Protein 3V2X (pdb70)

Foldseek 3Di:
DLVVDDLLVCLLVLVQVSNVVVCVVDPQLAPADPQGDGSLLSNLLNLNLVSNVVSVVVDHDQAGATPQRDGSLLSNLLVLSLSSNVVSVVVVHDQARQGNQQDTSLQSNLLNLNQSSNLVSLVSPHDQCRAGPVRAGSLNSNVVVVSVSNNVSVVVSVVVVVVVVD/DPDDDDDDDDD

GO terms:
  GO:0043254 regulation of protein-containing complex assembly (P, IDA)
  GO:0031625 ubiquitin protein ligase binding (F, IDA)
  GO:0042826 histone deacetylase binding (F, IDA)
  GO:1990393 3M complex (C, IDA)
  GO:0050750 low-density lipoprotein particle receptor binding (F, IPI)
  GO:0005515 protein binding (F, IPI)
  GO:0042826 histone deacetylase binding (F, IPI)
  GO:0005886 plasma membrane (C, IDA)
  GO:0005829 cytosol (C, IDA)
  GO:0016020 membrane (C, IDA)
  GO:0032991 protein-containing complex (C, IDA)
  GO:0019901 protein kinase binding (F, IPI)

B-factor: mean 30.74, std 8.42, range [15.8, 59.74]

Sequence (177 aa):
GANSLSVHQLAAQGEMLYLATRIEQENVINHTDEEGFTPLMWAAAHGQIAVVEFLLQNGADPQLLGKGRRESALSLACSKGYTDIVKMLLDCGVDVNEYDWNGGTPLLYAVHGNHVKCVKMLLESGADPTIETDSGYNSMDLAVALGYRSVQQVIESHLLKLLQNIKLLPTLPKLPSL

CATH classification: 1.25.40.20

Radius of gyration: 16.8 Å; Cα contacts (8 Å, |Δi|>4): 306; chains: 2; bounding box: 28×44×58 Å

Solvent-accessible surface area: 9100 Å² total; per-residue (Å²): 92,29,148,96,33,48,8,6,47,0,0,4,60,28,68,74,137,109,0,26,69,44,27,147,126,84,106,24,26,61,99,54,28,150,67,4,6,2,0,2,2,20,0,0,6,52,22,51,78,57,2,0,90,46,0,32,144,80,50,5,54,27,92,57,49,6,145,21,74,28,12,1,2,4,2,0,0,14,109,19,73,42,85,0,0,108,36,0,27,100,59,61,15,70,8,52,50,88,6,195,53,2,0,2,3,1,1,1,0,0,52,26,67,47,39,138,0,0,110,40,0,8,165,60,47,2,51,5,81,43,86,9,128,82,33,90,29,0,37,58,8,0,65,70,73,40,62,138,68,0,41,127,29,0,74,52,36,49,109,140,78,89,73,132,145,192,237,109,28,101,86,5,170,16,52,89,50

Organism: Homo sapiens (NCBI:txid9606)

Nearest PDB structures (foldseek):
  4lg6-assembly1_A  TM=9.842E-01  e=2.208E-23  Homo sapiens
  3uxg-assembly1_A  TM=9.749E-01  e=1.351E-18  Homo sapiens
  3v30-assembly1_A  TM=9.721E-01  e=9.755E-18  Homo sapiens
  6fp9-assembly1_B  TM=9.490E-01  e=1.898E-11  synthetic construct
  7v0s-assembly1_J  TM=9.268E-01  e=1.371E-10  Homo sapiens

Secondary structure (DSSP, 8-state):
-GGGS-HHHHHHHT-HHHHHHHTTSSS-TT---TT---HHHHHHHTT-HHHHHHHHHTT--SS---TT---HHHHHHHHT-HHHHHHHHTTT--S----TTS--HHHHHHHTT-HHHHHHHHHTT--TT---TTS--HHHHHHHHT-HHHHHHHHHHHHHHHHHH-/-PPPPP-PPP-

InterPro domains:
  IPR002110 Ankyrin repeat [PF00023] (182-210)
  IPR002110 Ankyrin repeat [PF12796] (215-276)
  IPR002110 Ankyrin repeat [PR01415] (182-197)
  IPR002110 Ankyrin repeat [PR01415] (263-277)
  IPR002110 Ankyrin repeat [PS50088] (181-213)
  IPR002110 Ankyrin repeat [PS50088] (214-246)
  IPR002110 Ankyrin repeat [PS50088] (247-279)
  IPR002110 Ankyrin repeat [SM00248] (181-210)
  IPR002110 Ankyrin repeat [SM00248] (214-243)
  IPR002110 Ankyrin repeat [SM00248] (247-276)
  IPR036770 Ankyrin repeat-containing domain superfamily [G3DSA:1.25.40.20] (148-313)
  IPR036770 Ankyrin repeat-containing domain superfamily [SSF48403] (154-299)

Structure (mmCIF, N/CA/C/O backbone):
data_3V2X
#
_entry.id   3V2X
#
_cell.length_a   29.962
_cell.length_b   32.750
_cell.length_c   45.314
_cell.angle_alpha   78.510
_cell.angle_beta   75.170
_cell.angle_gamma   65.950
#
_symmetry.space_group_name_H-M   'P 1'
#
loop_
_entity.id
_entity.type
_entity.pdbx_description
1 polymer 'Ankyrin repeat family A protein 2'
2 polymer 'Low-density lipoprotein receptor-related protein 2'
3 water water
#
loop_
_atom_site.group_PDB
_atom_site.id
_atom_site.type_symbol
_atom_site.label_atom_id
_atom_site.label_alt_id
_atom_site.label_comp_id
_atom_site.label_asym_id
_atom_site.label_entity_id
_atom_site.label_seq_id
_atom_site.pdbx_PDB_ins_code
_atom_site.Cartn_x
_atom_site.Cartn_y
_atom_site.Cartn_z
_atom_site.occupancy
_atom_site.B_iso_or_equiv
_atom_site.auth_seq_id
_atom_site.auth_comp_id
_atom_site.auth_asym_id
_atom_site.auth_atom_id
_atom_site.pdbx_PDB_model_num
ATOM 1 N N . GLY A 1 1 ? -7.416 7.568 -27.220 1.00 42.24 147 GLY A N 1
ATOM 2 C CA . GLY A 1 1 ? -6.099 8.084 -26.754 1.00 41.49 147 GLY A CA 1
ATOM 3 C C . GLY A 1 1 ? -6.128 8.490 -25.293 1.00 40.96 147 GLY A C 1
ATOM 4 O O . GLY A 1 1 ? -7.076 8.155 -24.570 1.00 40.53 147 GLY A O 1
ATOM 5 N N . ALA A 1 2 ? -5.099 9.226 -24.868 1.00 40.63 148 ALA A N 1
ATOM 6 C CA . ALA A 1 2 ? -4.954 9.659 -23.473 1.00 40.38 148 ALA A CA 1
ATOM 7 C C . ALA A 1 2 ? -6.108 10.552 -22.984 1.00 40.59 148 ALA A C 1
ATOM 8 O O . ALA A 1 2 ? -6.498 10.480 -21.814 1.00 40.49 148 ALA A O 1
ATOM 10 N N . ASN A 1 3 ? -6.659 11.380 -23.875 1.00 40.85 149 ASN A N 1
ATOM 11 C CA . ASN A 1 3 ? -7.806 12.235 -23.523 1.00 41.44 149 ASN A CA 1
ATOM 12 C C . ASN A 1 3 ? -9.078 11.485 -23.134 1.00 41.43 149 ASN A C 1
ATOM 13 O O . ASN A 1 3 ? -9.913 12.020 -22.404 1.00 41.84 149 ASN A O 1
ATOM 18 N N . SER A 1 4 ? -9.229 10.264 -23.634 1.00 41.29 150 SER A N 1
ATOM 19 C CA . SER A 1 4 ? -10.379 9.439 -23.281 1.00 41.59 150 SER A CA 1
ATOM 20 C C . SER A 1 4 ? -10.135 8.621 -22.004 1.00 40.67 150 SER A C 1
ATOM 21 O O . SER A 1 4 ? -11.038 7.913 -21.542 1.00 41.51 150 SER A O 1
ATOM 24 N N . LEU A 1 5 ? -8.933 8.733 -21.428 1.00 39.15 151 LEU A N 1
ATOM 25 C CA . LEU A 1 5 ? -8.580 8.006 -20.189 1.00 37.66 151 LEU A CA 1
ATOM 26 C C . LEU A 1 5 ? -8.824 8.840 -18.931 1.00 36.70 151 LEU A C 1
ATOM 27 O O . LEU A 1 5 ? -8.662 10.071 -18.942 1.00 36.52 151 LEU A O 1
ATOM 32 N N . SER A 1 6 ? -9.236 8.173 -17.850 1.00 35.45 152 SER A N 1
ATOM 33 C CA . SER A 1 6 ? -9.377 8.836 -16.561 1.00 34.58 152 SER A CA 1
ATOM 34 C C . SER A 1 6 ? -7.984 9.208 -16.059 1.00 33.94 152 SER A C 1
ATOM 35 O O . SER A 1 6 ? -6.986 8.591 -16.456 1.00 33.79 152 SER A O 1
ATOM 38 N N . VAL A 1 7 ? -7.914 10.219 -15.197 1.00 33.52 153 VAL A N 1
ATOM 39 C CA . VAL A 1 7 ? -6.675 10.551 -14.502 1.00 33.11 153 VAL A CA 1
ATOM 40 C C . VAL A 1 7 ? -6.118 9.288 -13.792 1.00 32.37 153 VAL A C 1
ATOM 41 O O . VAL A 1 7 ? -4.893 9.095 -13.699 1.00 31.29 153 VAL A O 1
ATOM 45 N N . HIS A 1 8 ? -7.034 8.416 -13.349 1.00 31.62 154 HIS A N 1
ATOM 46 C CA . HIS A 1 8 ? -6.682 7.173 -12.635 1.00 30.91 154 HIS A CA 1
ATOM 47 C C . HIS A 1 8 ? -5.968 6.178 -13.549 1.00 30.44 154 HIS A C 1
ATOM 48 O O . HIS A 1 8 ? -4.972 5.575 -13.156 1.00 29.19 154 HIS A O 1
ATOM 55 N N . GLN A 1 9 ? -6.484 6.012 -14.767 1.00 30.76 155 GLN A N 1
ATOM 56 C CA . GLN A 1 9 ? -5.860 5.131 -15.759 1.00 31.23 155 GLN A CA 1
ATOM 57 C C . GLN A 1 9 ? -4.469 5.643 -16.144 1.00 30.54 155 GLN A C 1
ATOM 58 O O . GLN A 1 9 ? -3.533 4.854 -16.289 1.00 31.12 155 GLN A O 1
ATOM 64 N N . LEU A 1 10 ? -4.338 6.963 -16.305 1.00 30.02 156 LEU A N 1
ATOM 65 C CA . LEU A 1 10 ? -3.046 7.592 -16.625 1.00 28.93 156 LEU A CA 1
ATOM 66 C C . LEU A 1 10 ? -1.993 7.324 -15.548 1.00 27.90 156 LEU A C 1
ATOM 67 O O . LEU A 1 10 ? -0.849 6.991 -15.859 1.00 27.90 156 LEU A O 1
ATOM 72 N N . ALA A 1 11 ? -2.395 7.461 -14.285 1.00 26.95 157 ALA A N 1
ATOM 73 C CA . ALA A 1 11 ? -1.535 7.136 -13.138 1.00 26.26 157 ALA A CA 1
ATOM 74 C C . ALA A 1 11 ? -1.087 5.681 -13.166 1.00 26.24 157 ALA A C 1
ATOM 75 O O . ALA A 1 11 ? 0.093 5.386 -12.970 1.00 25.86 157 ALA A O 1
ATOM 77 N N . ALA A 1 12 ? -2.044 4.779 -13.395 1.00 26.60 158 ALA A N 1
ATOM 78 C CA . ALA A 1 12 ? -1.788 3.318 -13.410 1.00 27.63 158 ALA A CA 1
ATOM 79 C C . ALA A 1 12 ? -0.906 2.838 -14.571 1.00 28.21 158 ALA A C 1
ATOM 80 O O . ALA A 1 12 ? -0.185 1.831 -14.451 1.00 28.58 158 ALA A O 1
ATOM 82 N N . GLN A 1 13 ? -0.960 3.558 -15.685 1.00 29.00 159 GLN A N 1
ATOM 83 C CA . GLN A 1 13 ? -0.155 3.243 -16.864 1.00 30.04 159 GLN A CA 1
ATOM 84 C C . GLN A 1 13 ? 1.237 3.879 -16.776 1.00 29.96 159 GLN A C 1
ATOM 85 O O . GLN A 1 13 ? 2.106 3.591 -17.598 1.00 29.77 159 GLN A O 1
ATOM 91 N N . GLY A 1 14 ? 1.446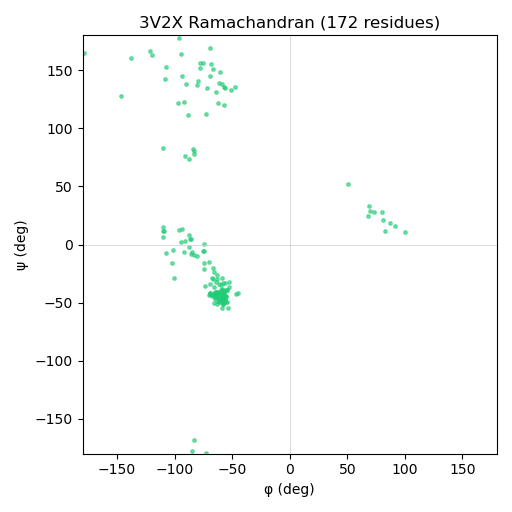 4.737 -15.778 1.00 29.00 160 GLY A N 1
ATOM 92 C CA . GLY A 1 14 ? 2.721 5.415 -15.613 1.00 28.87 160 GLY A CA 1
ATOM 93 C C . GLY A 1 14 ? 2.965 6.516 -16.639 1.00 29.47 160 GLY A C 1
ATOM 94 O O . GLY A 1 14 ? 4.108 6.831 -16.960 1.00 29.42 160 GLY A O 1
ATOM 95 N N . GLU A 1 15 ? 1.894 7.120 -17.134 1.00 29.47 161 GLU A N 1
ATOM 96 C CA . GLU A 1 15 ? 2.014 8.222 -18.085 1.00 30.42 161 GLU A CA 1
ATOM 97 C C . GLU A 1 15 ? 2.246 9.558 -17.374 1.00 30.41 161 GLU A C 1
ATOM 98 O O . GLU A 1 15 ? 1.328 10.374 -17.249 1.00 29.64 161 GLU A O 1
ATOM 104 N N . MET A 1 16 ? 3.489 9.771 -16.944 1.00 30.66 162 MET A N 1
ATOM 105 C CA . MET A 1 16 ? 3.854 10.913 -16.112 1.00 31.81 162 MET A CA 1
ATOM 106 C C . MET A 1 16 ? 3.427 12.249 -16.739 1.00 31.65 162 MET A C 1
ATOM 107 O O . MET A 1 16 ? 2.718 13.029 -16.106 1.00 31.47 162 MET A O 1
ATOM 112 N N . LEU A 1 17 ? 3.846 12.504 -17.979 1.00 31.79 163 LEU A N 1
ATOM 113 C CA . LEU A 1 17 ? 3.559 13.797 -18.625 1.00 32.26 163 LEU A CA 1
ATOM 114 C C . LEU A 1 17 ? 2.054 14.095 -18.748 1.00 32.21 163 LEU A C 1
ATOM 115 O O . LEU A 1 17 ? 1.595 15.179 -18.363 1.00 31.67 163 LEU A O 1
ATOM 120 N N . TYR A 1 18 ? 1.298 13.117 -19.256 1.00 32.46 164 TYR A N 1
ATOM 121 C CA . TYR A 1 18 ? -0.144 13.247 -19.447 1.00 33.26 164 TYR A CA 1
ATOM 122 C C . TYR A 1 18 ? -0.868 13.501 -18.133 1.00 33.25 164 TYR A C 1
ATOM 123 O O . TYR A 1 18 ? -1.774 14.334 -18.074 1.00 33.05 164 TYR A O 1
ATOM 132 N N . LEU A 1 19 ? -0.465 12.769 -17.088 1.00 33.21 165 LEU A N 1
ATOM 133 C CA . LEU A 1 19 ? -1.003 12.948 -15.739 1.00 33.54 165 LEU A CA 1
ATOM 134 C C . LEU A 1 19 ? -0.700 14.361 -15.227 1.00 34.03 165 LEU A C 1
ATOM 135 O O . LEU A 1 19 ? -1.592 15.058 -14.725 1.00 33.85 165 LEU A O 1
ATOM 140 N N . ALA A 1 20 ? 0.565 14.759 -15.355 1.00 35.03 166 ALA A N 1
ATOM 141 C CA . ALA A 1 20 ? 1.033 16.074 -14.916 1.00 36.42 166 ALA A CA 1
ATOM 142 C C . ALA A 1 20 ? 0.205 17.222 -15.536 1.00 37.71 166 ALA A C 1
ATOM 143 O O . ALA A 1 20 ? -0.112 18.194 -14.854 1.00 37.73 166 ALA A O 1
ATOM 145 N N . THR A 1 21 ? -0.172 17.078 -16.810 1.00 39.47 167 THR A N 1
ATOM 146 C CA . THR A 1 21 ? -1.021 18.060 -17.502 1.00 41.55 167 THR A CA 1
ATOM 147 C C . THR A 1 21 ? -2.461 18.069 -16.957 1.00 42.49 167 THR A C 1
ATOM 148 O O . THR A 1 21 ? -3.030 19.138 -16.721 1.00 42.48 167 THR A O 1
ATOM 152 N N . ARG A 1 22 ? -3.021 16.882 -16.720 1.00 43.70 168 ARG A N 1
ATOM 153 C CA . ARG A 1 22 ? -4.423 16.746 -16.280 1.00 45.25 168 ARG A CA 1
ATOM 154 C C . ARG A 1 22 ? -4.696 17.339 -14.882 1.00 46.13 168 ARG A C 1
ATOM 155 O O . ARG A 1 22 ? -5.768 17.910 -14.636 1.00 46.67 168 ARG A O 1
ATOM 163 N N . ILE A 1 23 ? -3.720 17.201 -13.982 1.00 47.19 169 ILE A N 1
ATOM 164 C CA . ILE A 1 23 ? -3.833 17.693 -12.599 1.00 48.25 169 ILE A CA 1
ATOM 165 C C . ILE A 1 23 ? -3.458 19.175 -12.472 1.00 49.57 169 ILE A C 1
ATOM 166 O O . ILE A 1 23 ? -3.593 19.771 -11.394 1.00 49.70 169 ILE A O 1
ATOM 171 N N . GLU A 1 24 ? -2.969 19.756 -13.566 1.00 50.97 170 GLU A N 1
ATOM 172 C CA . GLU A 1 24 ? -2.664 21.188 -13.614 1.00 52.77 170 GLU A CA 1
ATOM 173 C C . GLU A 1 24 ? -3.798 21.933 -14.322 1.00 53.66 170 GLU A C 1
ATOM 174 O O . GLU A 1 24 ? -4.062 23.106 -14.023 1.00 54.28 170 GLU A O 1
ATOM 180 N N . GLN A 1 25 ? -4.481 21.234 -15.231 1.00 54.23 171 GLN A N 1
ATOM 181 C CA . GLN A 1 25 ? -5.669 21.766 -15.914 1.00 55.06 171 GLN A CA 1
ATOM 182 C C . GLN A 1 25 ? -6.914 21.807 -15.023 1.00 54.90 171 GLN A C 1
ATOM 183 O O . GLN A 1 25 ? -7.967 22.311 -15.444 1.00 55.63 171 GLN A O 1
ATOM 189 N N . GLU A 1 26 ? -6.798 21.255 -13.811 1.00 54.11 172 GLU A N 1
ATOM 190 C CA . GLU A 1 26 ? -7.906 21.171 -12.849 1.00 53.43 172 GLU A CA 1
ATOM 191 C C . GLU A 1 26 ? -7.462 20.516 -11.551 1.00 51.88 172 GLU A C 1
ATOM 192 O O . GLU A 1 26 ? -6.407 19.883 -11.491 1.00 51.33 172 GLU A O 1
ATOM 198 N N . ASN A 1 27 ? -8.280 20.669 -10.513 1.00 50.58 173 ASN A N 1
ATOM 199 C CA . ASN A 1 27 ? -8.013 20.017 -9.237 1.00 48.34 173 ASN A CA 1
ATOM 200 C C . ASN A 1 27 ? -8.610 18.597 -9.217 1.00 46.42 173 ASN A C 1
ATOM 201 O O . ASN A 1 27 ? -9.633 18.355 -8.572 1.00 46.65 173 ASN A O 1
ATOM 203 N N . VAL A 1 28 ? -7.980 17.674 -9.950 1.00 43.69 174 VAL A N 1
ATOM 204 C CA . VAL A 1 28 ? -8.378 16.254 -9.915 1.00 41.11 174 VAL A CA 1
ATOM 205 C C . VAL A 1 28 ? -7.356 15.331 -9.228 1.00 38.84 174 VAL A C 1
ATOM 206 O O . VAL A 1 28 ? -7.526 14.107 -9.245 1.00 37.65 174 VAL A O 1
ATOM 210 N N . ILE A 1 29 ? -6.305 15.905 -8.635 1.00 36.73 175 ILE A N 1
ATOM 211 C CA . ILE A 1 29 ? -5.254 15.091 -8.012 1.00 35.41 175 ILE A CA 1
ATOM 212 C C . ILE A 1 29 ? -5.791 14.130 -6.946 1.00 34.77 175 ILE A C 1
ATOM 213 O O . ILE A 1 29 ? -5.258 13.026 -6.784 1.00 33.96 175 ILE A O 1
ATOM 218 N N . ASN A 1 30 ? -6.846 14.552 -6.244 1.00 34.59 176 ASN A N 1
ATOM 219 C CA . ASN A 1 30 ? -7.483 13.733 -5.208 1.00 34.95 176 ASN A CA 1
ATOM 220 C C . ASN A 1 30 ? -8.856 13.212 -5.603 1.00 35.44 176 ASN A C 1
ATOM 221 O O . ASN A 1 30 ? -9.589 12.683 -4.761 1.00 35.13 176 ASN A O 1
ATOM 226 N N . HIS A 1 31 ? -9.198 13.350 -6.884 1.00 36.18 177 HIS A N 1
ATOM 227 C CA . HIS A 1 31 ? -10.501 12.919 -7.383 1.00 37.56 177 HIS A CA 1
ATOM 228 C C . HIS A 1 31 ? -10.694 11.418 -7.228 1.00 37.65 177 HIS A C 1
ATOM 229 O O . HIS A 1 31 ? -9.922 10.618 -7.761 1.00 37.22 177 HIS A O 1
ATOM 236 N N . THR A 1 32 ? -11.742 11.050 -6.503 1.00 37.96 178 THR A N 1
ATOM 237 C CA . THR A 1 32 ? -12.074 9.652 -6.301 1.00 38.58 178 THR A CA 1
ATOM 238 C C . THR A 1 32 ? -13.019 9.177 -7.405 1.00 39.15 178 THR A C 1
ATOM 239 O O . THR A 1 32 ? -13.928 9.906 -7.802 1.00 39.93 178 THR A O 1
ATOM 243 N N . ASP A 1 33 ? -12.778 7.975 -7.921 1.00 39.31 179 ASP A N 1
ATOM 244 C CA . ASP A 1 33 ? -13.667 7.349 -8.905 1.00 40.36 179 ASP A CA 1
ATOM 245 C C . ASP A 1 33 ?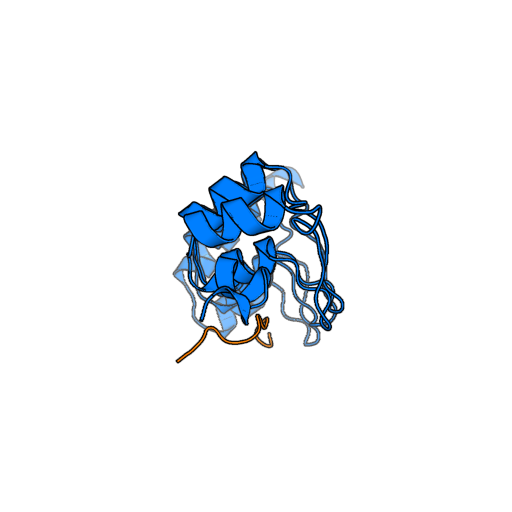 -14.843 6.656 -8.207 1.00 41.18 179 ASP A C 1
ATOM 246 O O . ASP A 1 33 ? -15.039 6.843 -7.000 1.00 41.85 179 ASP A O 1
ATOM 251 N N . GLU A 1 34 ? -15.597 5.844 -8.950 1.00 42.06 180 GLU A N 1
ATOM 252 C CA . GLU A 1 34 ? -16.816 5.187 -8.431 1.00 42.89 180 GLU A CA 1
ATOM 253 C C . GLU A 1 34 ? -16.578 4.282 -7.208 1.00 42.49 180 GLU A C 1
ATOM 254 O O . GLU A 1 34 ? -17.465 4.116 -6.362 1.00 42.72 180 GLU A O 1
ATOM 260 N N . GLU A 1 35 ? -15.376 3.717 -7.103 1.00 41.35 181 GLU A N 1
ATOM 261 C CA . GLU A 1 35 ? -15.037 2.846 -5.977 1.00 40.98 181 GLU A CA 1
ATOM 262 C C . GLU A 1 35 ? -14.345 3.638 -4.878 1.00 39.93 181 GLU A C 1
ATOM 263 O O . GLU A 1 35 ? -13.939 3.090 -3.835 1.00 40.32 181 GLU A O 1
ATOM 269 N N . GLY A 1 36 ? -14.224 4.938 -5.116 1.00 38.28 182 GLY A N 1
ATOM 270 C CA . GLY A 1 36 ? -13.587 5.842 -4.178 1.00 36.96 182 GLY A CA 1
ATOM 271 C C . GLY A 1 36 ? -12.075 5.865 -4.294 1.00 35.11 182 GLY A C 1
ATOM 272 O O . GLY A 1 36 ? -11.414 6.438 -3.429 1.00 35.62 182 GLY A O 1
ATOM 273 N N . PHE A 1 37 ? -11.537 5.260 -5.357 1.00 34.46 183 PHE A N 1
ATOM 274 C CA . PHE A 1 37 ? -10.079 5.192 -5.558 1.00 32.81 183 PHE A CA 1
ATOM 275 C C . PHE A 1 37 ? -9.553 6.498 -6.135 1.00 31.37 183 PHE A C 1
ATOM 276 O O . PHE A 1 37 ? -10.149 7.069 -7.057 1.00 31.02 183 PHE A O 1
ATOM 284 N N . THR A 1 38 ? -8.423 6.942 -5.596 1.00 29.26 184 THR A N 1
ATOM 285 C CA . THR A 1 38 ? -7.758 8.163 -6.025 1.00 27.81 184 THR A CA 1
ATOM 286 C C . THR A 1 38 ? -6.716 7.758 -7.056 1.00 27.13 184 THR A C 1
ATOM 287 O O . THR A 1 38 ? -6.400 6.566 -7.168 1.00 26.08 184 THR A O 1
ATOM 291 N N . PRO A 1 39 ? -6.193 8.733 -7.836 1.00 26.63 185 PRO A N 1
ATOM 292 C CA . PRO A 1 39 ? -5.104 8.353 -8.751 1.00 25.94 185 PRO A CA 1
ATOM 293 C C . PRO A 1 39 ? -3.920 7.703 -8.010 1.00 25.14 185 PRO A C 1
ATOM 294 O O . PRO A 1 39 ? -3.315 6.748 -8.534 1.00 24.91 185 PRO A O 1
ATOM 298 N N . LEU A 1 40 ? -3.586 8.210 -6.819 1.00 24.34 186 LEU A N 1
ATOM 299 C CA . LEU A 1 40 ? -2.483 7.622 -6.016 1.00 23.93 186 LEU A CA 1
ATOM 300 C C . LEU A 1 40 ? -2.692 6.130 -5.742 1.00 23.05 186 LEU A C 1
ATOM 301 O O . LEU A 1 40 ? -1.759 5.333 -5.861 1.00 22.42 186 LEU A O 1
ATOM 306 N N . MET A 1 41 ? -3.921 5.756 -5.378 1.00 22.87 187 MET A N 1
ATOM 307 C CA . MET A 1 41 ? -4.288 4.352 -5.192 1.00 22.48 187 MET A CA 1
ATOM 308 C C . MET A 1 41 ? -4.083 3.503 -6.432 1.00 22.60 187 MET A C 1
ATOM 309 O O . MET A 1 41 ? -3.589 2.388 -6.332 1.00 21.99 187 MET A O 1
ATOM 314 N N . TRP A 1 42 ? -4.450 4.034 -7.603 1.00 22.93 188 TRP A N 1
ATOM 315 C CA . TRP A 1 42 ? -4.247 3.298 -8.865 1.00 23.37 188 TRP A CA 1
ATOM 316 C C . TRP A 1 42 ? -2.763 3.116 -9.171 1.00 22.81 188 TRP A C 1
ATOM 317 O O . TRP A 1 42 ? -2.339 2.022 -9.575 1.00 22.35 188 TRP A O 1
ATOM 328 N N . ALA A 1 43 ? -1.975 4.175 -8.949 1.00 21.76 189 ALA A N 1
ATOM 329 C CA . ALA A 1 43 ? -0.514 4.134 -9.154 1.00 22.17 189 ALA A CA 1
ATOM 330 C C . ALA A 1 43 ? 0.152 3.147 -8.193 1.00 21.58 189 ALA A C 1
ATOM 331 O O . ALA A 1 43 ? 0.997 2.354 -8.603 1.00 22.26 189 ALA A O 1
ATOM 333 N N . ALA A 1 44 ? -0.251 3.183 -6.928 1.00 21.83 190 ALA A N 1
ATOM 334 C CA . ALA A 1 44 ? 0.242 2.230 -5.907 1.00 21.57 190 ALA A CA 1
ATOM 335 C C . ALA A 1 44 ? -0.079 0.780 -6.270 1.00 22.23 190 ALA A C 1
ATOM 336 O O . ALA A 1 44 ? 0.772 -0.101 -6.152 1.00 22.01 190 ALA A O 1
ATOM 338 N N . ALA A 1 45 ? -1.324 0.533 -6.659 1.00 22.80 191 ALA A N 1
ATOM 339 C CA . ALA A 1 45 ? -1.781 -0.823 -6.953 1.00 23.24 191 ALA A CA 1
ATOM 340 C C . ALA A 1 45 ? -1.080 -1.418 -8.177 1.00 24.17 191 ALA A C 1
ATOM 341 O O . ALA A 1 45 ? -0.984 -2.649 -8.311 1.00 24.39 191 ALA A O 1
ATOM 343 N N . HIS A 1 46 ? -0.571 -0.551 -9.057 1.00 24.32 192 HIS A N 1
ATOM 344 C CA . HIS A 1 46 ? 0.128 -1.011 -10.267 1.00 25.56 192 HIS A CA 1
ATOM 345 C C . HIS A 1 46 ? 1.637 -0.763 -10.284 1.00 25.53 192 HIS A C 1
ATOM 346 O O . HIS A 1 46 ? 2.287 -0.851 -11.336 1.00 24.92 192 HIS A O 1
ATOM 353 N N . GLY A 1 47 ? 2.180 -0.459 -9.107 1.00 25.10 193 GLY A N 1
ATOM 354 C CA . GLY A 1 47 ? 3.625 -0.381 -8.917 1.00 25.14 193 GLY A CA 1
ATOM 355 C C . GLY A 1 47 ? 4.313 0.761 -9.631 1.00 24.90 193 GLY A C 1
ATOM 356 O O . GLY A 1 47 ? 5.516 0.680 -9.930 1.00 25.09 193 GLY A O 1
ATOM 357 N N . GLN A 1 48 ? 3.568 1.825 -9.910 1.00 24.10 194 GLN A N 1
ATOM 358 C CA . GLN A 1 48 ? 4.123 2.964 -10.645 1.00 24.36 194 GLN A CA 1
ATOM 359 C C . GLN A 1 48 ? 4.866 3.881 -9.673 1.00 23.90 194 GLN A C 1
ATOM 360 O O . GLN A 1 48 ? 4.343 4.910 -9.259 1.00 22.74 194 GLN A O 1
ATOM 366 N N . ILE A 1 49 ? 6.095 3.491 -9.342 1.00 24.37 195 ILE A N 1
ATOM 367 C CA . ILE A 1 49 ? 6.931 4.202 -8.362 1.00 25.20 195 ILE A CA 1
ATOM 368 C C . ILE A 1 49 ? 7.126 5.696 -8.707 1.00 24.89 195 ILE A C 1
ATOM 369 O O . ILE A 1 49 ? 6.928 6.558 -7.853 1.00 24.66 195 ILE A O 1
ATOM 374 N N . ALA A 1 50 ? 7.511 6.007 -9.950 1.00 25.05 196 ALA A N 1
ATOM 375 C CA . ALA A 1 50 ? 7.756 7.400 -10.345 1.00 25.22 196 ALA A CA 1
ATOM 376 C C . ALA A 1 50 ? 6.481 8.278 -10.248 1.00 24.93 196 ALA A C 1
ATOM 377 O O . ALA A 1 50 ? 6.527 9.433 -9.793 1.00 24.54 196 ALA A O 1
ATOM 379 N N . VAL A 1 51 ? 5.346 7.718 -10.661 1.00 24.43 197 VAL A N 1
ATOM 380 C CA . VAL A 1 51 ? 4.046 8.388 -10.559 1.00 24.14 197 VAL A CA 1
ATOM 381 C C . VAL A 1 51 ? 3.663 8.596 -9.090 1.00 24.54 197 VAL A C 1
ATOM 382 O O . VAL A 1 51 ? 3.213 9.687 -8.723 1.00 23.68 197 VAL A O 1
ATOM 386 N N . VAL A 1 52 ? 3.845 7.561 -8.254 1.00 24.93 198 VAL A N 1
ATOM 387 C CA . VAL A 1 52 ? 3.553 7.700 -6.810 1.00 25.83 198 VAL A CA 1
ATOM 388 C C . VAL A 1 52 ? 4.324 8.886 -6.212 1.00 26.60 198 VAL A C 1
ATOM 389 O O . VAL A 1 52 ? 3.729 9.741 -5.554 1.00 27.32 198 VAL A O 1
ATOM 393 N N . GLU A 1 53 ? 5.626 8.946 -6.478 1.00 27.36 199 GLU A N 1
ATOM 394 C CA . GLU A 1 53 ? 6.484 10.050 -6.027 1.00 28.97 199 GLU A CA 1
ATOM 395 C C . GLU A 1 53 ? 6.018 11.436 -6.509 1.00 29.00 199 GLU A C 1
ATOM 396 O O . GLU A 1 53 ? 5.962 12.398 -5.722 1.00 29.58 199 GLU A O 1
ATOM 402 N N . PHE A 1 54 ? 5.699 11.542 -7.795 1.00 28.73 200 PHE A N 1
ATOM 403 C CA . PHE A 1 54 ? 5.164 12.775 -8.384 1.00 28.97 200 PHE A CA 1
ATOM 404 C C . PHE A 1 54 ? 3.867 13.243 -7.705 1.00 28.70 200 PHE A C 1
ATOM 405 O O . PHE A 1 54 ? 3.725 14.421 -7.313 1.00 28.55 200 PHE A O 1
ATOM 413 N N . LEU A 1 55 ? 2.921 12.318 -7.591 1.00 28.22 201 LEU A N 1
ATOM 414 C CA . LEU A 1 55 ? 1.635 12.574 -6.942 1.00 28.75 201 LEU A CA 1
ATOM 415 C C . LEU A 1 55 ? 1.810 13.046 -5.497 1.00 29.44 201 LEU A C 1
ATOM 416 O O . LEU A 1 55 ? 1.261 14.088 -5.121 1.00 29.19 201 LEU A O 1
ATOM 421 N N . LEU A 1 56 ? 2.594 12.305 -4.710 1.00 29.92 202 LEU A N 1
ATOM 422 C CA . LEU A 1 56 ? 2.836 12.666 -3.306 1.00 31.01 202 LEU A CA 1
ATOM 423 C C . LEU A 1 56 ? 3.445 14.054 -3.191 1.00 31.97 202 LEU A C 1
ATOM 424 O O . LEU A 1 56 ? 2.954 14.877 -2.425 1.00 32.47 202 LEU A O 1
ATOM 429 N N . GLN A 1 57 ? 4.485 14.321 -3.982 1.00 32.63 203 GLN A N 1
ATOM 430 C CA . GLN A 1 57 ? 5.139 15.629 -3.996 1.00 33.88 203 GLN A CA 1
ATOM 431 C C . GLN A 1 57 ? 4.201 16.776 -4.348 1.00 33.97 203 GLN A C 1
ATOM 432 O O . GLN A 1 57 ? 4.374 17.890 -3.865 1.00 34.24 203 GLN A O 1
ATOM 438 N N . ASN A 1 58 ? 3.225 16.497 -5.201 1.00 33.39 204 ASN A N 1
ATOM 439 C CA . ASN A 1 58 ? 2.281 17.511 -5.650 1.00 33.51 204 ASN A CA 1
ATOM 440 C C . ASN A 1 58 ? 0.979 17.610 -4.856 1.00 32.97 204 ASN A C 1
ATOM 441 O O . ASN A 1 58 ? 0.028 18.230 -5.326 1.00 32.78 204 ASN A O 1
ATOM 446 N N . GLY A 1 59 ? 0.927 16.979 -3.682 1.00 32.64 205 GLY A N 1
ATOM 447 C CA . GLY A 1 59 ? -0.213 17.129 -2.779 1.00 32.53 205 GLY A CA 1
ATOM 448 C C . GLY A 1 59 ? -1.257 16.026 -2.761 1.00 32.29 205 GLY A C 1
ATOM 449 O O . GLY A 1 59 ? -2.326 16.205 -2.167 1.00 33.10 205 GLY A O 1
ATOM 450 N N . ALA A 1 60 ? -0.983 14.887 -3.398 1.00 30.53 206 ALA A N 1
ATOM 451 C CA . ALA A 1 60 ? -1.942 13.786 -3.357 1.00 29.56 206 ALA A CA 1
ATOM 452 C C . ALA A 1 60 ? -2.066 13.314 -1.911 1.00 28.50 206 ALA A C 1
ATOM 453 O O . ALA A 1 60 ? -1.073 13.110 -1.232 1.00 28.65 206 ALA A O 1
ATOM 455 N N . ASP A 1 61 ? -3.297 13.180 -1.456 1.00 27.70 207 ASP A N 1
ATOM 456 C CA . ASP A 1 61 ? -3.593 12.794 -0.102 1.00 27.84 207 ASP A CA 1
ATOM 457 C C . ASP A 1 61 ? -3.260 11.303 0.038 1.00 27.06 207 ASP A C 1
ATOM 458 O O . ASP A 1 61 ? -3.940 10.478 -0.568 1.00 26.95 207 ASP A O 1
ATOM 463 N N . PRO A 1 62 ? -2.211 10.960 0.830 1.00 26.66 208 PRO A N 1
ATOM 464 C CA . PRO A 1 62 ? -1.839 9.543 0.940 1.00 26.94 208 PRO A CA 1
ATOM 465 C C . PRO A 1 62 ? -2.703 8.760 1.919 1.00 27.40 208 PRO A C 1
ATOM 466 O O . PRO A 1 62 ? -2.628 7.529 1.947 1.00 26.72 208 PRO A O 1
ATOM 470 N N . GLN A 1 63 ? -3.536 9.465 2.691 1.00 27.51 209 GLN A N 1
ATOM 471 C CA . GLN A 1 63 ? -4.247 8.841 3.805 1.00 28.90 209 GLN A CA 1
ATOM 472 C C . GLN A 1 63 ? -5.695 8.534 3.494 1.00 28.90 209 GLN A C 1
ATOM 473 O O . GLN A 1 63 ? -6.344 7.789 4.231 1.00 29.44 209 GLN A O 1
ATOM 479 N N . LEU A 1 64 ? -6.198 9.150 2.431 1.00 29.65 210 LEU A N 1
ATOM 480 C CA . LEU A 1 64 ? -7.551 8.941 1.940 1.00 30.28 210 LEU A CA 1
ATOM 481 C C . LEU A 1 64 ? -7.877 7.454 1.854 1.00 29.72 210 LEU A C 1
ATOM 482 O O . LEU A 1 64 ? -7.042 6.655 1.418 1.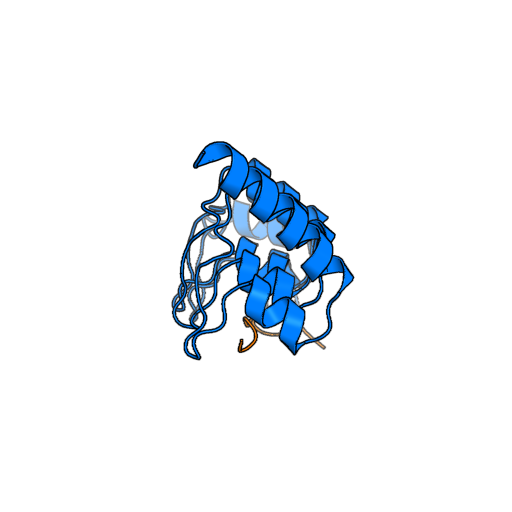00 30.06 210 LEU A O 1
ATOM 487 N N . LEU A 1 65 ? -9.072 7.080 2.308 1.00 29.49 211 LEU A N 1
ATOM 488 C CA . LEU A 1 65 ? -9.521 5.700 2.200 1.00 29.09 211 LEU A CA 1
ATOM 489 C C . LEU A 1 65 ? -10.618 5.543 1.164 1.00 29.60 211 LEU A C 1
ATOM 490 O O . LEU A 1 65 ? -11.504 6.407 1.029 1.00 29.50 211 LEU A O 1
ATOM 495 N N . GLY A 1 66 ? -10.562 4.431 0.437 1.00 28.97 212 GLY A N 1
ATOM 496 C CA . GLY A 1 66 ? -11.563 4.113 -0.574 1.00 29.13 212 GLY A CA 1
ATOM 497 C C . GLY A 1 66 ? -12.883 3.701 0.056 1.00 28.92 212 GLY A C 1
ATOM 498 O O . GLY A 1 66 ? -13.015 3.653 1.284 1.00 28.89 212 GLY A O 1
ATOM 499 N N . LYS A 1 67 ? -13.872 3.382 -0.771 1.00 29.08 213 LYS A N 1
ATOM 500 C CA . LYS A 1 67 ? -15.194 3.029 -0.222 1.00 30.02 213 LYS A CA 1
ATOM 501 C C . LYS A 1 67 ? -15.175 1.716 0.564 1.00 29.43 213 LYS A C 1
ATOM 502 O O . LYS A 1 67 ? -16.047 1.476 1.403 1.00 29.50 213 LYS A O 1
ATOM 508 N N . GLY A 1 68 ? -14.162 0.884 0.309 1.00 29.11 214 GLY A N 1
ATOM 509 C CA . GLY A 1 68 ? -13.945 -0.342 1.104 1.00 28.65 214 GLY A CA 1
ATOM 510 C C . GLY A 1 68 ? -12.929 -0.142 2.214 1.00 27.84 214 GLY A C 1
ATOM 511 O O . GLY A 1 68 ? -12.508 -1.115 2.857 1.00 27.15 214 GLY A O 1
ATOM 512 N N . ARG A 1 69 ? -12.602 1.139 2.466 1.00 28.00 215 ARG A N 1
ATOM 513 C CA A ARG A 1 69 ? -11.557 1.544 3.417 0.60 27.96 215 ARG A CA 1
ATOM 514 C CA B ARG A 1 69 ? -11.554 1.555 3.415 0.40 27.85 215 ARG A CA 1
ATOM 515 C C . ARG A 1 69 ? -10.151 1.086 2.978 1.00 27.64 215 ARG A C 1
ATOM 516 O O . ARG A 1 69 ? -9.261 0.862 3.806 1.00 27.93 215 ARG A O 1
ATOM 531 N N . GLU A 1 70 ? -9.970 0.949 1.664 1.00 27.65 216 GLU A N 1
ATOM 532 C CA . GLU A 1 70 ? -8.649 0.684 1.057 1.00 27.62 216 GLU A CA 1
ATOM 533 C C . GLU A 1 70 ? -7.787 1.922 1.205 1.00 27.00 216 GLU A C 1
ATOM 534 O O . GLU A 1 70 ? -8.288 3.043 1.117 1.00 26.30 216 GLU A O 1
ATOM 540 N N . SER A 1 71 ? -6.491 1.718 1.398 1.00 26.14 217 SER A N 1
ATOM 541 C CA . SER A 1 71 ? -5.549 2.817 1.276 1.00 26.11 217 SER A CA 1
ATOM 542 C C . SER A 1 71 ? -4.545 2.509 0.168 1.00 25.55 217 SER A C 1
ATOM 543 O O . SER A 1 71 ? -4.380 1.350 -0.234 1.00 25.51 217 SER A O 1
ATOM 546 N N . ALA A 1 72 ? -3.848 3.538 -0.299 1.00 24.49 218 ALA A N 1
ATOM 547 C CA . ALA A 1 72 ? -2.687 3.323 -1.175 1.00 23.75 218 ALA A CA 1
ATOM 548 C C . ALA A 1 72 ? -1.666 2.357 -0.521 1.00 23.21 218 ALA A C 1
ATOM 549 O O . ALA A 1 72 ? -1.094 1.484 -1.188 1.00 22.65 218 ALA A O 1
ATOM 551 N N . LEU A 1 73 ? -1.477 2.489 0.791 1.00 22.16 219 LEU A N 1
ATOM 552 C CA . LEU A 1 73 ? -0.599 1.580 1.548 1.00 21.36 219 LEU A CA 1
ATOM 553 C C . LEU A 1 73 ? -0.997 0.091 1.483 1.00 21.29 219 LEU A C 1
ATOM 554 O O . LEU A 1 73 ? -0.172 -0.762 1.139 1.00 21.16 219 LEU A O 1
ATOM 559 N N . SER A 1 74 ? -2.247 -0.222 1.842 1.00 21.06 220 SER A N 1
ATOM 560 C CA . SER A 1 74 ? -2.710 -1.595 1.816 1.00 21.62 220 SER A CA 1
ATOM 561 C C . SER A 1 74 ? -2.598 -2.186 0.394 1.00 21.42 220 SER A C 1
ATOM 562 O O . SER A 1 74 ? -2.165 -3.333 0.226 1.00 21.16 220 SER A O 1
ATOM 565 N N . LEU A 1 75 ? -2.906 -1.384 -0.632 1.00 21.19 221 LEU A N 1
ATOM 566 C CA . LEU A 1 75 ? -2.773 -1.854 -2.025 1.00 21.87 221 LEU A CA 1
ATOM 567 C C . LEU A 1 75 ? -1.313 -2.191 -2.382 1.00 21.53 221 LEU A C 1
ATOM 568 O O . LEU A 1 75 ? -1.017 -3.232 -2.994 1.00 21.80 221 LEU A O 1
ATOM 573 N N . ALA A 1 76 ? -0.397 -1.329 -1.970 1.00 20.58 222 ALA A N 1
ATOM 574 C CA . ALA A 1 76 ? 1.021 -1.524 -2.272 1.00 21.17 222 ALA A CA 1
ATOM 575 C C . ALA A 1 76 ? 1.624 -2.658 -1.423 1.00 20.99 222 ALA A C 1
ATOM 576 O O . ALA A 1 76 ? 2.448 -3.438 -1.918 1.00 21.15 222 ALA A O 1
ATOM 578 N N . CYS A 1 77 ? 1.179 -2.783 -0.168 1.00 21.66 223 CYS A N 1
ATOM 579 C CA . CYS A 1 77 ? 1.576 -3.906 0.686 1.00 22.37 223 CYS A CA 1
ATOM 580 C C . CYS A 1 77 ? 1.111 -5.255 0.140 1.00 22.93 223 CYS A C 1
ATOM 581 O O . CYS A 1 77 ? 1.845 -6.232 0.227 1.00 22.91 223 CYS A O 1
ATOM 584 N N . SER A 1 78 ? -0.108 -5.327 -0.392 1.00 24.36 224 SER A N 1
ATOM 585 C CA . SER A 1 78 ? -0.594 -6.622 -0.897 1.00 25.20 224 SER A CA 1
ATOM 586 C C . SER A 1 78 ? 0.236 -7.134 -2.081 1.00 25.54 224 SER A C 1
ATOM 587 O O . SER A 1 78 ? 0.439 -8.346 -2.223 1.00 26.07 224 SER A O 1
ATOM 590 N N . LYS A 1 79 ? 0.746 -6.200 -2.885 1.00 24.98 225 LYS A N 1
ATOM 591 C CA . LYS A 1 79 ? 1.565 -6.503 -4.057 1.00 25.44 225 LYS A CA 1
ATOM 592 C C . LYS A 1 79 ? 3.061 -6.542 -3.764 1.00 24.69 225 LYS A C 1
ATOM 593 O O . LYS A 1 79 ? 3.854 -6.890 -4.646 1.00 24.68 225 LYS A O 1
ATOM 599 N N . GLY A 1 80 ? 3.459 -6.184 -2.547 1.00 23.64 226 GLY A N 1
ATOM 600 C CA . GLY A 1 80 ? 4.888 -6.191 -2.186 1.00 22.83 226 GLY A CA 1
ATOM 601 C C . GLY A 1 80 ? 5.714 -5.132 -2.894 1.00 22.80 226 GLY A C 1
ATOM 602 O O . GLY A 1 80 ? 6.903 -5.350 -3.196 1.00 22.45 226 GLY A O 1
ATOM 603 N N . TYR A 1 81 ? 5.099 -3.977 -3.171 1.00 22.49 227 TYR A N 1
ATOM 604 C CA . TYR A 1 81 ? 5.823 -2.876 -3.816 1.00 22.81 227 TYR A CA 1
ATOM 605 C C . TYR A 1 81 ? 6.567 -2.089 -2.742 1.00 23.06 227 TYR A C 1
ATOM 606 O O . TYR A 1 81 ? 6.100 -1.044 -2.265 1.00 22.52 227 TYR A O 1
ATOM 615 N N . THR A 1 82 ? 7.733 -2.614 -2.374 1.00 23.81 228 THR A N 1
ATOM 616 C CA . THR A 1 82 ? 8.494 -2.174 -1.183 1.00 25.01 228 THR A CA 1
ATOM 617 C C . THR A 1 82 ? 8.857 -0.681 -1.218 1.00 24.67 228 THR A C 1
ATOM 618 O O . THR A 1 82 ? 8.746 0.017 -0.197 1.00 23.87 228 THR A O 1
ATOM 622 N N . ASP A 1 83 ? 9.277 -0.199 -2.396 1.00 24.18 229 ASP A N 1
ATOM 623 C CA . ASP A 1 83 ? 9.652 1.213 -2.573 1.00 24.20 229 ASP A CA 1
ATOM 624 C C . ASP A 1 83 ? 8.439 2.144 -2.353 1.00 22.86 229 ASP A C 1
ATOM 625 O O . ASP A 1 83 ? 8.556 3.198 -1.717 1.00 21.78 229 ASP A O 1
ATOM 630 N N . ILE A 1 84 ? 7.282 1.734 -2.872 1.00 21.50 230 ILE A N 1
ATOM 631 C CA . ILE A 1 84 ? 6.035 2.514 -2.725 1.00 20.88 230 ILE A CA 1
ATOM 632 C C . ILE A 1 84 ? 5.562 2.501 -1.283 1.00 21.29 230 ILE A C 1
ATOM 633 O O . ILE A 1 84 ? 5.157 3.549 -0.748 1.00 20.42 230 ILE A O 1
ATOM 638 N N . VAL A 1 85 ? 5.656 1.332 -0.653 1.00 20.48 231 VAL A N 1
ATOM 639 C CA . VAL A 1 85 ? 5.319 1.196 0.776 1.00 21.53 231 VAL A CA 1
ATOM 640 C C . VAL A 1 85 ? 6.174 2.147 1.606 1.00 21.97 231 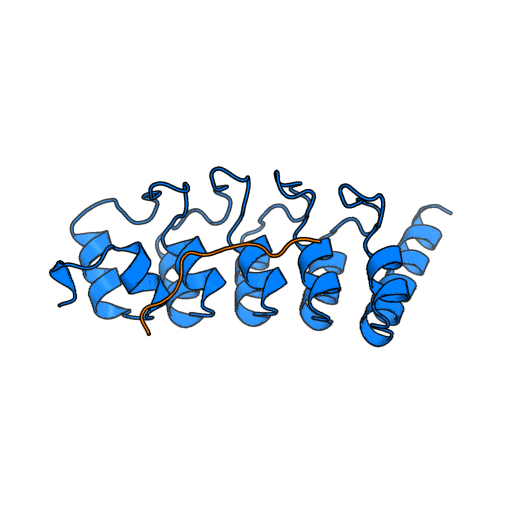VAL A C 1
ATOM 641 O O . VAL A 1 85 ? 5.647 2.854 2.462 1.00 21.77 231 VAL A O 1
ATOM 645 N N . LYS A 1 86 ? 7.486 2.176 1.331 1.00 22.74 232 LYS A N 1
ATOM 646 C CA . LYS A 1 86 ? 8.393 3.026 2.085 1.00 23.83 232 LYS A CA 1
ATOM 647 C C . LYS A 1 86 ? 8.035 4.508 1.932 1.00 23.90 232 LYS A C 1
ATOM 648 O O . LYS A 1 86 ? 8.026 5.255 2.914 1.00 23.89 232 LYS A O 1
ATOM 654 N N . MET A 1 87 ? 7.775 4.930 0.692 1.00 24.55 233 MET A N 1
ATOM 655 C CA . MET A 1 87 ? 7.359 6.293 0.393 1.00 25.44 233 MET A CA 1
ATOM 656 C C . MET A 1 87 ? 6.090 6.726 1.131 1.00 25.32 233 MET A C 1
ATOM 657 O O . MET A 1 87 ? 5.986 7.873 1.616 1.00 25.90 233 MET A O 1
ATOM 662 N N . LEU A 1 88 ? 5.130 5.812 1.215 1.00 24.13 234 LEU A N 1
ATOM 663 C CA . LEU A 1 88 ? 3.885 6.089 1.924 1.00 23.61 234 LEU A CA 1
ATOM 664 C C . LEU A 1 88 ? 4.112 6.174 3.433 1.00 24.49 234 LEU A C 1
ATOM 665 O O . LEU A 1 88 ? 3.621 7.097 4.099 1.00 24.77 234 LEU A O 1
ATOM 670 N N . LEU A 1 89 ? 4.909 5.248 3.961 1.00 24.02 235 LEU A N 1
ATOM 671 C CA . LEU A 1 89 ? 5.277 5.276 5.377 1.00 24.87 235 LEU A CA 1
ATOM 672 C C . LEU A 1 89 ? 6.006 6.560 5.764 1.00 25.48 235 LEU A C 1
ATOM 673 O O . LEU A 1 89 ? 5.814 7.076 6.870 1.00 25.04 235 LEU A O 1
ATOM 678 N N . ASP A 1 90 ? 6.814 7.090 4.841 1.00 26.34 236 ASP A N 1
ATOM 679 C CA . ASP A 1 90 ? 7.564 8.337 5.073 1.00 27.51 236 ASP A CA 1
ATOM 680 C C . ASP A 1 90 ? 6.654 9.555 5.123 1.00 28.43 236 ASP A C 1
ATOM 681 O O . ASP A 1 90 ? 7.066 10.611 5.601 1.00 28.47 236 ASP A O 1
ATOM 686 N N . CYS A 1 91 ? 5.418 9.380 4.656 1.00 29.42 237 CYS A N 1
ATOM 687 C CA . CYS A 1 91 ? 4.351 10.398 4.743 1.00 30.77 237 CYS A CA 1
ATOM 688 C C . CYS A 1 91 ? 3.653 10.391 6.074 1.00 31.33 237 CYS A C 1
ATOM 689 O O . CYS A 1 91 ? 2.842 11.281 6.339 1.00 32.20 237 CYS A O 1
ATOM 692 N N . GLY A 1 92 ? 3.933 9.392 6.909 1.00 30.92 238 GLY A N 1
ATOM 693 C CA . GLY A 1 92 ? 3.301 9.304 8.222 1.00 31.63 238 GLY A CA 1
ATOM 694 C C . GLY A 1 92 ? 1.899 8.712 8.220 1.00 31.95 238 GLY A C 1
ATOM 695 O O . GLY A 1 92 ? 1.130 8.912 9.173 1.00 31.53 238 GLY A O 1
ATOM 696 N N . VAL A 1 93 ? 1.571 7.957 7.165 1.00 31.47 239 VAL A N 1
ATOM 697 C CA . VAL A 1 93 ? 0.260 7.309 7.077 1.00 31.29 239 VAL A CA 1
ATOM 698 C C . VAL A 1 93 ? 0.028 6.336 8.243 1.00 32.04 239 VAL A C 1
ATOM 699 O O . VAL A 1 93 ? 0.984 5.763 8.787 1.00 32.03 239 VAL A O 1
ATOM 703 N N . ASP A 1 94 ? -1.239 6.196 8.647 1.00 32.62 240 ASP A N 1
ATOM 704 C CA . ASP A 1 94 ? -1.677 5.184 9.617 1.00 33.02 240 ASP A CA 1
ATOM 705 C C . ASP A 1 94 ? -1.373 3.793 9.042 1.00 32.13 240 ASP A C 1
ATOM 706 O O . ASP A 1 94 ? -1.561 3.557 7.843 1.00 31.31 240 ASP A O 1
ATOM 711 N N . VAL A 1 95 ? -0.888 2.892 9.894 1.00 31.41 241 VAL A N 1
ATOM 712 C CA . VAL A 1 95 ? -0.585 1.522 9.457 1.00 30.67 241 VAL A CA 1
ATOM 713 C C . VAL A 1 95 ? -1.580 0.492 9.985 1.00 30.64 241 VAL A C 1
ATOM 714 O O . VAL A 1 95 ? -1.524 -0.672 9.597 1.00 29.89 241 VAL A O 1
ATOM 718 N N . ASN A 1 96 ? -2.481 0.908 10.878 1.00 30.74 242 ASN A N 1
ATOM 719 C CA . ASN A 1 96 ? -3.393 -0.058 11.489 1.00 31.59 242 ASN A CA 1
ATOM 720 C C . ASN A 1 96 ? -4.866 0.045 11.074 1.00 32.22 242 ASN A C 1
ATOM 721 O O . ASN A 1 96 ? -5.728 -0.596 11.680 1.00 33.37 242 ASN A O 1
ATOM 726 N N . GLU A 1 97 ? -5.143 0.824 10.029 1.00 32.40 243 GLU A N 1
ATOM 727 C CA . GLU A 1 97 ? -6.498 0.970 9.507 1.00 32.81 243 GLU A CA 1
ATOM 728 C C . GLU A 1 97 ? -7.101 -0.377 9.119 1.00 31.75 243 GLU A C 1
ATOM 729 O O . GLU A 1 97 ? -6.587 -1.074 8.242 1.00 30.85 243 GLU A O 1
ATOM 735 N N . TYR A 1 98 ? -8.210 -0.723 9.762 1.00 31.06 244 TYR A N 1
ATOM 736 C CA . TYR A 1 98 ? -8.898 -1.973 9.466 1.00 30.35 244 TYR A CA 1
ATOM 737 C C . TYR A 1 98 ? -9.945 -1.708 8.392 1.00 29.78 244 TYR A C 1
ATOM 738 O O . TYR A 1 98 ? -10.810 -0.861 8.574 1.00 30.56 244 TYR A O 1
ATOM 747 N N . ASP A 1 99 ? -9.864 -2.418 7.273 1.00 28.06 245 ASP A N 1
ATOM 748 C CA . ASP A 1 99 ? -10.777 -2.176 6.152 1.00 27.19 245 ASP A CA 1
ATOM 749 C C . ASP A 1 99 ? -11.995 -3.131 6.153 1.00 27.13 245 ASP A C 1
ATOM 750 O O . ASP A 1 99 ? -12.110 -4.002 7.024 1.00 26.28 245 ASP A O 1
ATOM 755 N N . TRP A 1 100 ? -12.903 -2.944 5.196 1.00 26.97 246 TRP A N 1
ATOM 756 C CA . TRP A 1 100 ? -14.150 -3.714 5.136 1.00 27.74 246 TRP A CA 1
ATOM 757 C C . TRP A 1 100 ? -13.942 -5.153 4.629 1.00 27.77 246 TRP A C 1
ATOM 758 O O . TRP A 1 100 ? -14.863 -5.966 4.647 1.00 27.63 246 TRP A O 1
ATOM 769 N N . ASN A 1 101 ? -12.711 -5.446 4.209 1.00 27.43 247 ASN A N 1
ATOM 770 C CA . ASN A 1 101 ? -12.271 -6.778 3.803 1.00 27.24 247 ASN A CA 1
ATOM 771 C C . ASN A 1 101 ? -11.679 -7.587 4.978 1.00 26.95 247 ASN A C 1
ATOM 772 O O . ASN A 1 101 ? -11.206 -8.720 4.805 1.00 26.75 247 ASN A O 1
ATOM 777 N N . GLY A 1 102 ? -11.714 -7.002 6.174 1.00 25.95 248 GLY A N 1
ATOM 778 C CA . GLY A 1 102 ? -11.089 -7.601 7.346 1.00 25.10 248 GLY A CA 1
ATOM 779 C C . GLY A 1 102 ? -9.564 -7.605 7.296 1.00 24.04 248 GLY A C 1
ATOM 780 O O . GLY A 1 102 ? -8.940 -8.469 7.885 1.00 23.63 248 GLY A O 1
ATOM 781 N N . GLY A 1 103 ? -8.963 -6.629 6.609 1.00 23.38 249 GLY A N 1
ATOM 782 C CA . GLY A 1 103 ? -7.497 -6.580 6.479 1.00 22.82 249 GLY A CA 1
ATOM 783 C C . GLY A 1 103 ? -6.866 -5.311 7.015 1.00 22.38 249 GLY A C 1
ATOM 784 O O . GLY A 1 103 ? -7.561 -4.320 7.293 1.00 22.12 249 GLY A O 1
ATOM 785 N N . THR A 1 104 ? -5.540 -5.359 7.162 1.00 21.37 250 THR A N 1
ATOM 786 C CA . THR A 1 104 ? -4.698 -4.215 7.522 1.00 21.25 250 THR A CA 1
ATOM 787 C C . THR A 1 104 ? -3.473 -4.333 6.604 1.00 20.84 250 THR A C 1
ATOM 788 O O . THR A 1 104 ? -3.231 -5.422 6.057 1.00 20.33 250 THR A O 1
ATOM 792 N N . PRO A 1 105 ? -2.710 -3.231 6.408 1.00 21.23 251 PRO A N 1
ATOM 793 C CA . PRO A 1 105 ? -1.486 -3.317 5.588 1.00 20.73 251 PRO A CA 1
ATOM 794 C C . PRO A 1 105 ? -0.601 -4.520 5.953 1.00 20.74 251 PRO A C 1
ATOM 795 O O . PRO A 1 105 ? -0.092 -5.199 5.041 1.00 20.58 251 PRO A O 1
ATOM 799 N N . LEU A 1 106 ? -0.432 -4.790 7.252 1.00 20.33 252 LEU A N 1
ATOM 800 C CA . LEU A 1 106 ? 0.405 -5.929 7.715 1.00 20.05 252 LEU A CA 1
ATOM 801 C C . LEU A 1 106 ? -0.154 -7.278 7.322 1.00 19.68 252 LEU A C 1
ATOM 802 O O . LEU A 1 106 ? 0.580 -8.156 6.869 1.00 19.66 252 LEU A O 1
ATOM 807 N N . LEU A 1 107 ? -1.464 -7.444 7.479 1.00 19.60 253 LEU A N 1
ATOM 808 C CA . LEU A 1 107 ? -2.111 -8.671 7.053 1.00 19.41 253 LEU A CA 1
ATOM 809 C C . LEU A 1 107 ? -1.933 -8.920 5.562 1.00 19.71 253 LEU A C 1
ATOM 810 O O . LEU A 1 107 ? -1.701 -10.064 5.146 1.00 20.15 253 LEU A O 1
ATOM 815 N N . TYR A 1 108 ? -2.056 -7.870 4.755 1.00 19.60 254 TYR A N 1
ATOM 816 C CA . TYR A 1 108 ? -1.798 -8.012 3.320 1.00 19.11 254 TYR A CA 1
ATOM 817 C C . TYR A 1 108 ? -0.347 -8.358 2.969 1.00 18.31 254 TYR A C 1
ATOM 818 O O . TYR A 1 108 ? -0.113 -9.164 2.078 1.00 19.29 254 TYR A O 1
ATOM 827 N N . ALA A 1 109 ? 0.604 -7.746 3.655 1.00 18.48 255 ALA A N 1
ATOM 828 C CA . ALA A 1 109 ? 2.032 -8.000 3.394 1.00 18.83 255 ALA A CA 1
ATOM 829 C C . ALA A 1 109 ? 2.373 -9.435 3.746 1.00 19.23 255 ALA A C 1
ATOM 830 O O . ALA A 1 109 ? 3.082 -10.105 2.984 1.00 20.23 255 ALA A O 1
ATOM 832 N N . VAL A 1 110 ? 1.851 -9.909 4.886 1.00 19.26 256 VAL A N 1
ATOM 833 C CA . VAL A 1 110 ? 2.047 -11.300 5.324 1.00 20.42 256 VAL A CA 1
ATOM 834 C C . VAL A 1 110 ? 1.405 -12.256 4.322 1.00 21.17 256 VAL A C 1
ATOM 835 O O . VAL A 1 110 ? 2.061 -13.169 3.832 1.00 21.43 256 VAL A O 1
ATOM 839 N N . HIS A 1 111 ? 0.129 -12.021 3.991 1.00 21.75 257 HIS A N 1
ATOM 840 C CA . HIS A 1 111 ? -0.587 -12.877 3.029 1.00 22.54 257 HIS A CA 1
ATOM 841 C C . HIS A 1 111 ? 0.164 -13.040 1.698 1.00 22.50 257 HIS A C 1
ATOM 842 O O . HIS A 1 111 ? 0.147 -14.133 1.091 1.00 22.52 257 HIS A O 1
ATOM 849 N N . GLY A 1 112 ? 0.829 -11.968 1.258 1.00 21.51 258 GLY A N 1
ATOM 850 C CA . GLY A 1 112 ? 1.622 -11.974 0.021 1.00 21.00 258 GLY A CA 1
ATOM 851 C C . GLY A 1 112 ? 3.066 -12.437 0.145 1.00 20.76 258 GLY A C 1
ATOM 852 O O . GLY A 1 112 ? 3.809 -12.399 -0.848 1.00 20.42 258 GLY A O 1
ATOM 853 N N . ASN A 1 113 ? 3.463 -12.897 1.337 1.00 20.29 259 ASN A N 1
ATOM 854 C CA . ASN A 1 113 ? 4.861 -13.277 1.619 1.00 21.43 259 ASN A CA 1
ATOM 855 C C . ASN A 1 113 ? 5.849 -12.175 1.216 1.00 21.89 259 ASN A C 1
ATOM 856 O O . ASN A 1 113 ? 6.809 -12.429 0.476 1.00 21.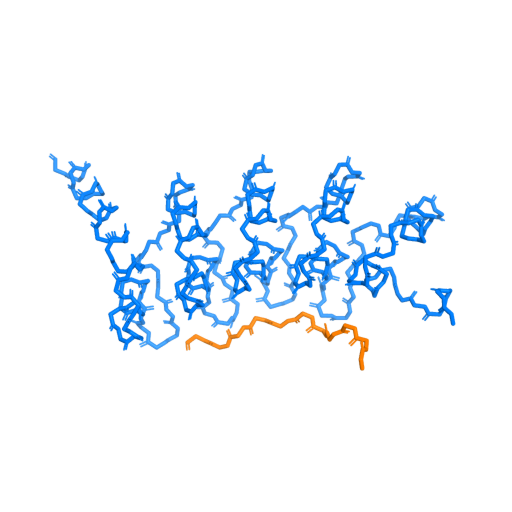85 259 ASN A O 1
ATOM 861 N N . HIS A 1 114 ? 5.599 -10.950 1.691 1.00 21.06 260 HIS A N 1
ATOM 862 C CA . HIS A 1 114 ? 6.421 -9.818 1.324 1.00 20.92 260 HIS A CA 1
ATOM 863 C C . HIS A 1 114 ? 7.217 -9.386 2.545 1.00 21.28 260 HIS A C 1
ATOM 864 O O . HIS A 1 114 ? 6.835 -8.452 3.243 1.00 20.41 260 HIS A O 1
ATOM 871 N N . VAL A 1 115 ? 8.348 -10.060 2.779 1.00 21.23 261 VAL A N 1
ATOM 872 C CA . VAL A 1 115 ? 9.063 -9.934 4.046 1.00 22.11 261 VAL A CA 1
ATOM 873 C C . VAL A 1 115 ? 9.559 -8.510 4.335 1.00 21.69 261 VAL A C 1
ATOM 874 O O . VAL A 1 115 ? 9.466 -8.035 5.476 1.00 21.05 261 VAL A O 1
ATOM 878 N N . LYS A 1 116 ? 10.095 -7.829 3.317 1.00 21.04 262 LYS A N 1
ATOM 879 C CA . LYS A 1 116 ? 10.562 -6.452 3.525 1.00 21.75 262 LYS A CA 1
ATOM 880 C C . LYS A 1 116 ? 9.440 -5.490 3.899 1.00 21.07 262 LYS A C 1
ATOM 881 O O . LYS A 1 116 ? 9.628 -4.629 4.774 1.00 20.99 262 LYS A O 1
ATOM 887 N N . CYS A 1 117 ? 8.294 -5.621 3.232 1.00 20.77 263 CYS A N 1
ATOM 888 C CA . CYS A 1 117 ? 7.082 -4.896 3.634 1.00 20.84 263 CYS A CA 1
ATOM 889 C C . CYS A 1 117 ? 6.698 -5.166 5.089 1.00 19.87 263 CYS A C 1
ATOM 890 O O . CYS A 1 117 ? 6.383 -4.228 5.833 1.00 18.99 263 CYS A O 1
ATOM 893 N N . VAL A 1 118 ? 6.738 -6.441 5.481 1.00 20.25 264 VAL A N 1
ATOM 894 C CA . VAL A 1 118 ? 6.429 -6.857 6.862 1.00 19.85 264 VAL A CA 1
ATOM 895 C C . VAL A 1 118 ? 7.365 -6.141 7.842 1.00 19.87 264 VAL A C 1
ATOM 896 O O . VAL A 1 118 ? 6.891 -5.553 8.811 1.00 19.47 264 VAL A O 1
ATOM 900 N N . LYS A 1 119 ? 8.678 -6.176 7.587 1.00 19.72 265 LYS A N 1
ATOM 901 C CA . LYS A 1 119 ? 9.661 -5.520 8.459 1.00 21.01 265 LYS A CA 1
ATOM 902 C C . LYS A 1 119 ? 9.369 -4.039 8.624 1.00 20.57 265 LYS A C 1
ATOM 903 O O . LYS A 1 119 ? 9.432 -3.519 9.727 1.00 21.28 265 LYS A O 1
ATOM 909 N N . MET A 1 120 ? 9.111 -3.359 7.507 1.00 20.66 266 MET A N 1
ATOM 910 C CA . MET A 1 120 ? 8.850 -1.928 7.515 1.00 21.03 266 MET A CA 1
ATOM 911 C C . MET A 1 120 ? 7.614 -1.580 8.323 1.00 21.00 266 MET A C 1
ATOM 912 O O . MET A 1 120 ? 7.631 -0.655 9.122 1.00 21.03 266 MET A O 1
ATOM 917 N N . LEU A 1 121 ? 6.535 -2.306 8.071 1.00 20.51 267 LEU A N 1
ATOM 918 C CA . LEU A 1 121 ? 5.273 -2.103 8.791 1.00 20.34 267 LEU A CA 1
ATOM 919 C C . LEU A 1 121 ? 5.419 -2.300 10.313 1.00 21.12 267 LEU A C 1
ATOM 920 O O . LEU A 1 121 ? 4.978 -1.461 11.109 1.00 21.21 267 LEU A O 1
ATOM 925 N N . LEU A 1 122 ? 6.082 -3.384 10.710 1.00 21.50 268 LEU A N 1
ATOM 926 C CA . LEU A 1 122 ? 6.357 -3.657 12.137 1.00 22.26 268 LEU A CA 1
ATOM 927 C C . LEU A 1 122 ? 7.147 -2.514 12.779 1.00 23.02 268 LEU A C 1
ATOM 928 O O . LEU A 1 122 ? 6.791 -2.058 13.868 1.00 22.61 268 LEU A O 1
ATOM 933 N N . GLU A 1 123 ? 8.175 -2.011 12.080 1.00 24.15 269 GLU A N 1
ATOM 934 C CA . GLU A 1 123 ? 8.946 -0.879 12.612 1.00 25.72 269 GLU A CA 1
ATOM 935 C C . GLU A 1 123 ? 8.102 0.400 12.767 1.00 25.52 269 GLU A C 1
ATOM 936 O O . GLU A 1 123 ? 8.374 1.223 13.656 1.00 26.55 269 GLU A O 1
ATOM 942 N N . SER A 1 124 ? 7.092 0.561 11.912 1.00 24.78 270 SER A N 1
ATOM 943 C CA . SER A 1 124 ? 6.162 1.697 11.997 1.00 24.84 270 SER A CA 1
ATOM 944 C C . SER A 1 124 ? 4.974 1.433 12.934 1.00 24.53 270 SER A C 1
ATOM 945 O O . SER A 1 124 ? 4.017 2.224 13.000 1.00 25.36 270 SER A O 1
ATOM 948 N N . GLY A 1 125 ? 5.024 0.326 13.655 1.00 23.72 271 GLY A N 1
ATOM 949 C CA . GLY A 1 125 ? 4.035 0.048 14.702 1.00 23.39 271 GLY A CA 1
ATOM 950 C C . GLY A 1 125 ? 2.805 -0.731 14.273 1.00 23.38 271 GLY A C 1
ATOM 951 O O . GLY A 1 125 ? 1.797 -0.763 15.000 1.00 22.76 271 GLY A O 1
ATOM 952 N N . ALA A 1 126 ? 2.864 -1.373 13.105 1.00 22.68 272 ALA A N 1
ATOM 953 C CA . ALA A 1 126 ? 1.790 -2.273 12.729 1.00 22.63 272 ALA A CA 1
ATOM 954 C C . ALA A 1 126 ? 1.586 -3.367 13.784 1.00 23.02 272 ALA A C 1
ATOM 955 O O . ALA A 1 126 ? 2.551 -3.984 14.276 1.00 22.85 272 ALA A O 1
ATOM 957 N N . ASP A 1 127 ? 0.317 -3.614 14.097 1.00 23.10 273 ASP A N 1
ATOM 958 C CA . ASP A 1 127 ? -0.060 -4.555 15.158 1.00 23.25 273 ASP A CA 1
ATOM 959 C C . ASP A 1 127 ? -0.197 -5.997 14.599 1.00 22.87 273 ASP A C 1
ATOM 960 O O . ASP A 1 127 ? -1.143 -6.281 13.847 1.00 23.44 273 ASP A O 1
ATOM 965 N N . PRO A 1 128 ? 0.719 -6.919 14.978 1.00 23.51 274 PRO A N 1
ATOM 966 C CA . PRO A 1 128 ? 0.635 -8.289 14.430 1.00 23.49 274 PRO A CA 1
ATOM 967 C C . PRO A 1 128 ? -0.496 -9.143 15.039 1.00 24.20 274 PRO A C 1
ATOM 968 O O . PRO A 1 128 ? -0.664 -10.315 14.648 1.00 23.67 274 PRO A O 1
ATOM 972 N N . THR A 1 129 ? -1.265 -8.560 15.958 1.00 24.44 275 THR A N 1
ATOM 973 C CA . THR A 1 129 ? -2.323 -9.316 16.669 1.00 25.33 275 THR A CA 1
ATOM 974 C C . THR A 1 129 ? -3.719 -9.043 16.122 1.00 24.69 275 THR A C 1
ATOM 975 O O . THR A 1 129 ? -4.690 -9.679 16.546 1.00 25.97 275 THR A O 1
ATOM 979 N N . ILE A 1 130 ? -3.821 -8.116 15.175 1.00 24.15 276 ILE A N 1
ATOM 980 C CA . ILE A 1 130 ? -5.100 -7.805 14.562 1.00 24.39 276 ILE A CA 1
ATOM 981 C C . ILE A 1 130 ? -5.514 -8.976 13.644 1.00 23.95 276 ILE A C 1
ATOM 982 O O . ILE A 1 130 ? -4.699 -9.486 12.876 1.00 24.24 276 ILE A O 1
ATOM 987 N N . GLU A 1 131 ? -6.770 -9.387 13.728 1.00 23.73 277 GLU A N 1
ATOM 988 C CA . GLU A 1 131 ? -7.221 -10.607 13.029 1.00 23.99 277 GLU A CA 1
ATOM 989 C C . GLU A 1 131 ? -8.096 -10.357 11.817 1.00 23.78 277 GLU A C 1
ATOM 990 O O . GLU A 1 131 ? -8.799 -9.357 11.747 1.00 23.91 277 GLU A O 1
ATOM 996 N N . THR A 1 132 ? -8.057 -11.304 10.876 1.00 24.02 278 THR A N 1
ATOM 997 C CA . THR A 1 132 ? -8.994 -11.400 9.773 1.00 24.08 278 THR A CA 1
ATOM 998 C C . THR A 1 132 ? -10.398 -11.803 10.263 1.00 25.62 278 THR A C 1
ATOM 999 O O . THR A 1 132 ? -10.568 -12.198 11.422 1.00 24.92 278 THR A O 1
ATOM 1003 N N . ASP A 1 133 ? -11.390 -11.698 9.363 1.00 27.57 279 ASP A N 1
ATOM 1004 C CA . ASP A 1 133 ? -12.756 -12.192 9.585 1.00 29.31 279 ASP A CA 1
ATOM 1005 C C . ASP A 1 133 ? -12.749 -13.598 10.209 1.00 30.06 279 ASP A C 1
ATOM 1006 O O . ASP A 1 133 ? -13.547 -13.893 11.112 1.00 29.35 279 ASP A O 1
ATOM 1011 N N . SER A 1 134 ? -11.844 -14.453 9.716 1.00 29.83 280 SER A N 1
ATOM 1012 C CA . SER A 1 134 ? -11.757 -15.848 10.163 1.00 30.80 280 SER A CA 1
ATOM 1013 C C . SER A 1 134 ? -10.901 -16.076 11.416 1.00 30.01 280 SER A C 1
ATOM 1014 O O . SER A 1 134 ? -10.692 -17.222 11.836 1.00 30.24 280 SER A O 1
ATOM 1017 N N . GLY A 1 135 ? -10.409 -14.993 12.014 1.00 29.08 281 GLY A N 1
ATOM 1018 C CA . GLY A 1 135 ? -9.694 -15.079 13.280 1.00 28.61 281 GLY A CA 1
ATOM 1019 C C . GLY A 1 135 ? -8.196 -15.351 13.196 1.00 27.68 281 GLY A C 1
ATOM 1020 O O . GLY A 1 135 ? -7.584 -15.768 14.169 1.00 28.00 281 GLY A O 1
ATOM 1021 N N . TYR A 1 136 ? -7.603 -15.113 12.036 1.00 27.07 282 TYR A N 1
ATOM 1022 C CA . TYR A 1 136 ? -6.167 -15.255 11.869 1.00 26.72 282 TYR A CA 1
ATOM 1023 C C . TYR A 1 136 ? -5.485 -13.895 12.002 1.00 26.20 282 TYR A C 1
ATOM 1024 O O . TYR A 1 136 ? -5.792 -12.968 11.241 1.00 26.22 282 TYR A O 1
ATOM 1033 N N . ASN A 1 137 ? -4.557 -13.796 12.955 1.00 25.40 283 ASN A N 1
ATOM 1034 C CA . ASN A 1 137 ? -3.663 -12.649 13.050 1.00 25.29 283 ASN A CA 1
ATOM 1035 C C . ASN A 1 137 ? -2.461 -12.860 12.124 1.00 24.77 283 ASN A C 1
ATOM 1036 O O . ASN A 1 137 ? -2.392 -13.874 11.412 1.00 24.17 283 ASN A O 1
ATOM 1041 N N . SER A 1 138 ? -1.527 -11.914 12.133 1.00 24.71 284 SER A N 1
ATOM 1042 C CA . SER A 1 138 ? -0.386 -11.939 11.195 1.00 24.60 284 SER A CA 1
ATOM 1043 C C . SER A 1 138 ? 0.510 -13.160 11.418 1.00 24.72 284 SER A C 1
ATOM 1044 O O . SER A 1 138 ? 0.895 -13.845 10.460 1.00 23.37 284 SER A O 1
ATOM 1047 N N . MET A 1 139 ? 0.788 -13.478 12.682 1.00 24.48 285 MET A N 1
ATOM 1048 C CA . MET A 1 139 ? 1.495 -14.715 12.984 1.00 25.25 285 MET A CA 1
ATOM 1049 C C . MET A 1 139 ? 0.726 -15.965 12.488 1.00 25.00 285 MET A C 1
ATOM 1050 O O . MET A 1 139 ? 1.319 -16.845 11.847 1.00 24.92 285 MET A O 1
ATOM 1055 N N . ASP A 1 140 ? -0.587 -16.033 12.764 1.00 24.74 286 ASP A N 1
ATOM 1056 C CA . ASP A 1 140 ? -1.419 -17.190 12.348 1.00 25.21 286 ASP A CA 1
ATOM 1057 C C . ASP A 1 140 ? -1.369 -17.399 10.829 1.00 24.33 286 ASP A C 1
ATOM 1058 O O . ASP A 1 140 ? -1.277 -18.540 10.339 1.00 24.36 286 ASP A O 1
ATOM 1063 N N . LEU A 1 141 ? -1.452 -16.297 10.087 1.00 23.68 287 LEU A N 1
ATOM 1064 C CA . LEU A 1 141 ? -1.371 -16.362 8.629 1.00 23.74 287 LEU A CA 1
ATOM 1065 C C . LEU A 1 141 ? -0.017 -16.911 8.176 1.00 23.32 287 LEU A C 1
ATOM 1066 O O . LEU A 1 141 ? 0.040 -17.825 7.348 1.00 23.16 287 LEU A O 1
ATOM 1071 N N . ALA A 1 142 ? 1.061 -16.358 8.729 1.00 22.38 288 ALA A N 1
ATOM 1072 C CA . ALA A 1 142 ? 2.421 -16.776 8.345 1.00 22.61 288 ALA A CA 1
ATOM 1073 C C . ALA A 1 142 ? 2.632 -18.272 8.581 1.00 23.01 288 ALA A C 1
ATOM 1074 O O . ALA A 1 142 ? 3.179 -18.945 7.715 1.00 23.25 288 ALA A O 1
ATOM 1076 N N . VAL A 1 143 ? 2.162 -18.777 9.732 1.00 22.70 289 VAL A N 1
ATOM 1077 C CA . VAL A 1 143 ? 2.322 -20.188 10.089 1.00 23.81 289 VAL A CA 1
ATOM 1078 C C . VAL A 1 143 ? 1.515 -21.063 9.110 1.00 23.75 289 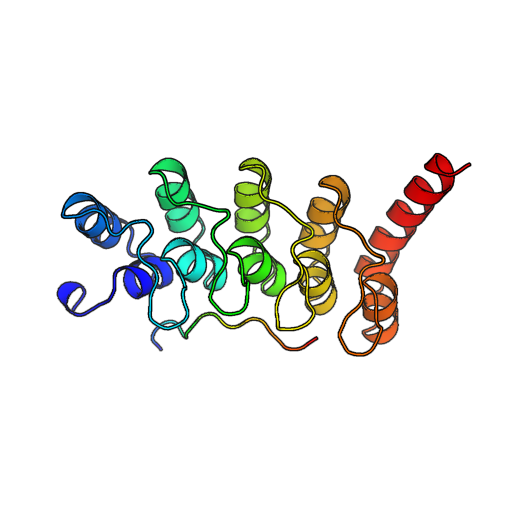VAL A C 1
ATOM 1079 O O . VAL A 1 143 ? 2.046 -22.002 8.522 1.00 24.91 289 VAL A O 1
ATOM 1083 N N . ALA A 1 144 ? 0.245 -20.727 8.910 1.00 23.32 290 ALA A N 1
ATOM 1084 C CA . ALA A 1 144 ? -0.639 -21.531 8.070 1.00 23.71 290 ALA A CA 1
ATOM 1085 C C . ALA A 1 144 ? -0.175 -21.593 6.615 1.00 24.29 290 ALA A C 1
ATOM 1086 O O . ALA A 1 144 ? -0.131 -22.679 5.994 1.00 24.46 290 ALA A O 1
ATOM 1088 N N . LEU A 1 145 ? 0.205 -20.436 6.084 1.00 23.95 291 LEU A N 1
ATOM 1089 C CA . LEU A 1 145 ? 0.606 -20.325 4.675 1.00 24.47 291 LEU A CA 1
ATOM 1090 C C . LEU A 1 145 ? 1.996 -20.909 4.397 1.00 24.65 291 LEU A C 1
ATOM 1091 O O . LEU A 1 145 ? 2.351 -21.159 3.243 1.00 24.91 291 LEU A O 1
ATOM 1096 N N . GLY A 1 146 ? 2.765 -21.125 5.464 1.00 24.65 292 GLY A N 1
ATOM 1097 C CA . GLY A 1 146 ? 4.105 -21.696 5.370 1.00 23.93 292 GLY A CA 1
ATOM 1098 C C . GLY A 1 146 ? 5.157 -20.676 4.973 1.00 23.54 292 GLY A C 1
ATOM 1099 O O . GLY A 1 146 ? 6.174 -21.034 4.380 1.00 22.30 292 GLY A O 1
ATOM 1100 N N . TYR A 1 147 ? 4.911 -19.404 5.314 1.00 22.56 293 TYR A N 1
ATOM 1101 C CA . TYR A 1 147 ? 5.836 -18.327 4.994 1.00 22.69 293 TYR A CA 1
ATOM 1102 C C . TYR A 1 147 ? 6.809 -18.169 6.165 1.00 22.49 293 TYR A C 1
ATOM 1103 O O . TYR A 1 147 ? 6.678 -17.257 6.994 1.00 21.56 293 TYR A O 1
ATOM 1112 N N . ARG A 1 148 ? 7.763 -19.089 6.241 1.00 21.97 294 ARG A N 1
ATOM 1113 C CA . ARG A 1 148 ? 8.641 -19.216 7.414 1.00 22.57 294 ARG A CA 1
ATOM 1114 C C . ARG A 1 148 ? 9.564 -18.013 7.596 1.00 22.19 294 ARG A C 1
ATOM 1115 O O . ARG A 1 148 ? 9.929 -17.678 8.723 1.00 22.23 294 ARG A O 1
ATOM 1123 N N . SER A 1 149 ? 9.934 -17.362 6.490 1.00 22.40 295 SER A N 1
ATOM 1124 C CA . SER A 1 149 ? 10.791 -16.161 6.558 1.00 23.01 295 SER A CA 1
ATOM 1125 C C . SER A 1 149 ? 10.024 -14.987 7.190 1.00 22.20 295 SER A C 1
ATOM 1126 O O . SER A 1 149 ? 10.562 -14.255 8.029 1.00 22.80 295 SER A O 1
ATOM 1129 N N . VAL A 1 150 ? 8.758 -14.839 6.809 1.00 21.66 296 VAL A N 1
ATOM 1130 C CA . VAL A 1 150 ? 7.859 -13.849 7.428 1.00 21.44 296 VAL A CA 1
ATOM 1131 C C . VAL A 1 150 ? 7.621 -14.202 8.887 1.00 21.13 296 VAL A C 1
ATOM 1132 O O . VAL A 1 150 ? 7.698 -13.338 9.767 1.00 20.62 296 VAL A O 1
ATOM 1136 N N . GLN A 1 151 ? 7.367 -15.482 9.147 1.00 21.52 297 GLN A N 1
ATOM 1137 C CA . GLN A 1 151 ? 7.146 -15.953 10.520 1.00 22.01 297 GLN A CA 1
ATOM 1138 C C . GLN A 1 151 ? 8.310 -15.588 11.436 1.00 22.34 297 GLN A C 1
ATOM 1139 O O . GLN A 1 151 ? 8.099 -15.117 12.567 1.00 22.96 297 GLN A O 1
ATOM 1145 N N . GLN A 1 152 ? 9.533 -15.790 10.933 1.00 23.22 298 GLN A N 1
ATOM 1146 C CA . GLN A 1 152 ? 10.771 -15.477 11.658 1.00 24.39 298 GLN A CA 1
ATOM 1147 C C . GLN A 1 152 ? 10.851 -13.974 12.040 1.00 23.68 298 GLN A C 1
ATOM 1148 O O . GLN A 1 152 ? 11.193 -13.605 13.179 1.00 23.06 298 GLN A O 1
ATOM 1154 N N . VAL A 1 153 ? 10.530 -13.113 11.079 1.00 23.23 299 VAL A N 1
ATOM 1155 C CA . VAL A 1 153 ? 10.522 -11.667 11.309 1.00 22.79 299 VAL A CA 1
ATOM 1156 C C . VAL A 1 153 ? 9.459 -11.272 12.330 1.00 22.60 299 VAL A C 1
ATOM 1157 O O . VAL A 1 153 ? 9.700 -10.404 13.201 1.00 22.96 299 VAL A O 1
ATOM 1161 N N . ILE A 1 154 ? 8.279 -11.879 12.239 1.00 22.37 300 ILE A N 1
ATOM 1162 C CA . ILE A 1 154 ? 7.217 -11.542 13.196 1.00 23.14 300 ILE A CA 1
ATOM 1163 C C . ILE A 1 154 ? 7.657 -12.024 14.592 1.00 24.10 300 ILE A C 1
ATOM 1164 O O . ILE A 1 154 ? 7.547 -11.278 15.582 1.00 24.43 300 ILE A O 1
ATOM 1169 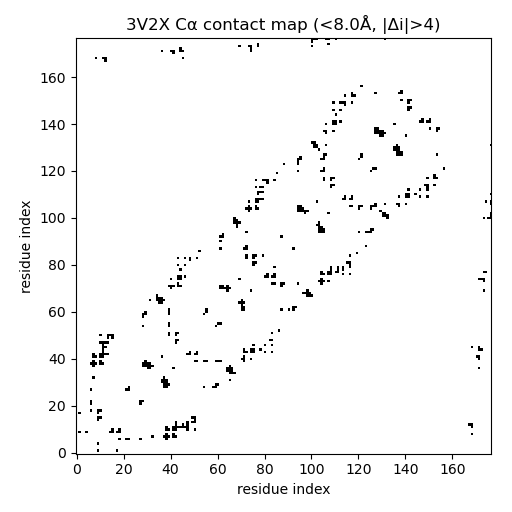N N . GLU A 1 155 ? 8.213 -13.230 14.651 1.00 24.68 301 GLU A N 1
ATOM 1170 C CA . GLU A 1 155 ? 8.671 -13.789 15.926 1.00 26.52 301 GLU A CA 1
ATOM 1171 C C . GLU A 1 155 ? 9.684 -12.880 16.653 1.00 26.67 301 GLU A C 1
ATOM 1172 O O . GLU A 1 155 ? 9.541 -12.645 17.847 1.00 26.62 301 GLU A O 1
ATOM 1178 N N . SER A 1 156 ? 10.695 -12.390 15.927 1.00 26.65 302 SER A N 1
ATOM 1179 C CA . SER A 1 156 ? 11.690 -11.464 16.484 1.00 27.64 302 SER A CA 1
ATOM 1180 C C . SER A 1 156 ? 11.040 -10.199 17.043 1.00 27.69 302 SER A C 1
ATOM 1181 O O . SER A 1 156 ? 11.422 -9.717 18.128 1.00 27.31 302 SER A O 1
ATOM 1184 N N . HIS A 1 157 ? 10.050 -9.673 16.317 1.00 27.04 303 HIS A N 1
ATOM 1185 C CA . HIS A 1 157 ? 9.270 -8.528 16.786 1.00 27.37 303 HIS A CA 1
ATOM 1186 C C . HIS A 1 157 ? 8.412 -8.836 18.034 1.00 28.41 303 HIS A C 1
ATOM 1187 O O . HIS A 1 157 ? 8.353 -8.024 18.975 1.00 27.83 303 HIS A O 1
ATOM 1194 N N . LEU A 1 158 ? 7.765 -10.004 18.044 1.00 28.42 304 LEU A N 1
ATOM 1195 C CA . LEU A 1 158 ? 6.983 -10.443 19.205 1.00 30.12 304 LEU A CA 1
ATOM 1196 C C . LEU A 1 158 ? 7.826 -10.532 20.479 1.00 31.04 304 LEU A C 1
ATOM 1197 O O . LEU A 1 158 ? 7.349 -10.176 21.557 1.00 31.52 304 LEU A O 1
ATOM 1202 N N . LEU A 1 159 ? 9.066 -11.013 20.342 1.00 31.88 305 LEU A N 1
ATOM 1203 C CA . LEU A 1 159 ? 10.032 -11.054 21.447 1.00 33.16 305 LEU A CA 1
ATOM 1204 C C . LEU A 1 159 ? 10.257 -9.660 22.037 1.00 33.44 305 LEU A C 1
ATOM 1205 O O . LEU A 1 159 ? 10.287 -9.496 23.262 1.00 33.45 305 LEU A O 1
ATOM 1210 N N . LYS A 1 160 ? 10.403 -8.670 21.152 1.00 32.61 306 LYS A N 1
ATOM 1211 C CA . LYS A 1 160 ? 10.596 -7.271 21.542 1.00 33.31 306 LYS A CA 1
ATOM 1212 C C . LYS A 1 160 ? 9.379 -6.691 22.259 1.00 32.68 306 LYS A C 1
ATOM 1213 O O . LYS A 1 160 ? 9.518 -6.023 23.295 1.00 33.34 306 LYS A O 1
ATOM 1219 N N . LEU A 1 161 ? 8.200 -6.926 21.696 1.00 31.89 307 LEU A N 1
ATOM 1220 C CA . LEU A 1 161 ? 6.944 -6.533 22.327 1.00 32.64 307 LEU A CA 1
ATOM 1221 C C . LEU A 1 161 ? 6.812 -7.163 23.715 1.00 34.29 307 LEU A C 1
ATOM 1222 O O . LEU A 1 161 ? 6.412 -6.484 24.660 1.00 34.71 307 LEU A O 1
ATOM 1227 N N . LEU A 1 162 ? 7.171 -8.445 23.820 1.00 35.43 308 LEU A N 1
ATOM 1228 C CA . LEU A 1 162 ? 7.160 -9.177 25.090 1.00 37.75 308 LEU A CA 1
ATOM 1229 C C . LEU A 1 162 ? 8.148 -8.570 26.101 1.00 39.29 308 LEU A C 1
ATOM 1230 O O . LEU A 1 162 ? 7.801 -8.397 27.271 1.00 39.67 308 LEU A O 1
ATOM 1235 N N . GLN A 1 163 ? 9.359 -8.246 25.643 1.00 40.55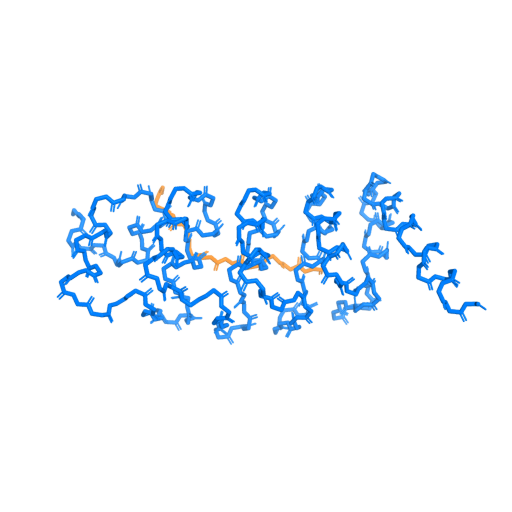 309 GLN A N 1
ATOM 1236 C CA . GLN A 1 163 ? 10.378 -7.604 26.477 1.00 42.70 309 GLN A CA 1
ATOM 1237 C C . GLN A 1 163 ? 9.890 -6.267 27.039 1.00 44.06 309 GLN A C 1
ATOM 1238 O O . GLN A 1 163 ? 10.164 -5.945 28.192 1.00 44.89 309 GLN A O 1
ATOM 1240 N N . ASN A 1 164 ? 9.145 -5.514 26.226 1.00 45.31 310 ASN A N 1
ATOM 1241 C CA . ASN A 1 164 ? 8.580 -4.228 26.626 1.00 46.93 310 ASN A CA 1
ATOM 1242 C C . ASN A 1 164 ? 7.476 -4.372 27.677 1.00 48.31 310 ASN A C 1
ATOM 1243 O O . ASN A 1 164 ? 7.325 -3.509 28.544 1.00 49.06 310 ASN A O 1
ATOM 1248 N N . ILE A 1 165 ? 6.714 -5.461 27.586 1.00 49.23 311 ILE A N 1
ATOM 1249 C CA . ILE A 1 165 ? 5.616 -5.738 28.515 1.00 50.99 311 ILE A CA 1
ATOM 1250 C C . ILE A 1 165 ? 6.124 -6.204 29.892 1.00 52.36 311 ILE A C 1
ATOM 1251 O O . ILE A 1 165 ? 5.408 -6.092 30.895 1.00 53.12 311 ILE A O 1
ATOM 1256 N N . LYS A 1 166 ? 7.364 -6.704 29.926 1.00 53.25 312 LYS A N 1
ATOM 1257 C CA . LYS A 1 166 ? 8.009 -7.165 31.157 1.00 54.49 312 LYS A CA 1
ATOM 1258 C C . LYS A 1 166 ? 8.938 -6.097 31.734 1.00 55.50 312 LYS A C 1
ATOM 1259 O O . LYS A 1 166 ? 9.029 -5.932 32.956 1.00 56.61 312 LYS A O 1
ATOM 1265 N N . LEU B 2 1 ? -5.640 -5.687 -21.547 1.00 50.40 1 LEU B N 1
ATOM 1266 C CA . LEU B 2 1 ? -4.226 -5.258 -21.283 1.00 49.56 1 LEU B CA 1
ATOM 1267 C C . LEU B 2 1 ? -4.081 -3.875 -20.624 1.00 48.21 1 LEU B C 1
ATOM 1268 O O . LEU B 2 1 ? -2.961 -3.458 -20.309 1.00 48.44 1 LEU B O 1
ATOM 1273 N N . LEU B 2 2 ? -5.197 -3.167 -20.430 1.00 47.50 2 LEU B N 1
ATOM 1274 C CA . LEU B 2 2 ? -5.207 -1.924 -19.644 1.00 45.45 2 LEU B CA 1
ATOM 1275 C C . LEU B 2 2 ? -5.192 -2.281 -18.163 1.00 42.99 2 LEU B C 1
ATOM 1276 O O . LEU B 2 2 ? -5.684 -3.345 -17.782 1.00 42.46 2 LEU B O 1
ATOM 1281 N N . PRO B 2 3 ? -4.637 -1.388 -17.315 1.00 41.07 3 PRO B N 1
ATOM 1282 C CA . PRO B 2 3 ? -4.589 -1.690 -15.891 1.00 39.07 3 PRO B CA 1
ATOM 1283 C C . PRO B 2 3 ? -5.974 -1.987 -15.336 1.00 38.26 3 PRO B C 1
ATOM 1284 O O . PRO B 2 3 ? -6.937 -1.274 -15.632 1.00 37.64 3 PRO B O 1
ATOM 1288 N N . THR B 2 4 ? -6.050 -3.045 -14.539 1.00 37.19 4 THR B N 1
ATOM 1289 C CA . THR B 2 4 ? -7.289 -3.459 -13.897 1.00 37.28 4 THR B CA 1
ATOM 1290 C C . THR B 2 4 ? -7.585 -2.571 -12.684 1.00 35.97 4 THR B C 1
ATOM 1291 O O . THR B 2 4 ? -6.674 -1.963 -12.120 1.00 34.86 4 THR B O 1
ATOM 1295 N N . LEU B 2 5 ? -8.862 -2.501 -12.309 1.00 35.98 5 LEU B N 1
ATOM 1296 C CA . LEU B 2 5 ? -9.310 -1.823 -11.085 1.00 34.91 5 LEU B CA 1
ATOM 1297 C C . LEU B 2 5 ? -8.509 -2.311 -9.866 1.00 33.15 5 LEU B C 1
ATOM 1298 O O . LEU B 2 5 ? -8.315 -3.523 -9.692 1.00 32.67 5 LEU B O 1
ATOM 1303 N N . PRO B 2 6 ? -8.030 -1.377 -9.022 1.00 31.57 6 PRO B N 1
ATOM 1304 C CA . PRO B 2 6 ? -7.342 -1.849 -7.823 1.00 30.92 6 PRO B CA 1
ATOM 1305 C C . PRO B 2 6 ? -8.277 -2.725 -7.002 1.00 31.72 6 PRO B C 1
ATOM 1306 O O . PRO B 2 6 ? -9.468 -2.429 -6.870 1.00 32.11 6 PRO B O 1
ATOM 1310 N N . LYS B 2 7 ? -7.740 -3.818 -6.478 1.00 31.91 7 LYS B N 1
ATOM 1311 C CA . LYS B 2 7 ? -8.525 -4.737 -5.669 1.00 33.58 7 LYS B CA 1
ATOM 1312 C C . LYS B 2 7 ? -7.629 -5.327 -4.595 1.00 32.56 7 LYS B C 1
ATOM 1313 O O . LYS B 2 7 ? -6.545 -5.827 -4.887 1.00 32.55 7 LYS B O 1
ATOM 1319 N N . LEU B 2 8 ? -8.065 -5.239 -3.348 1.00 32.96 8 LEU B N 1
ATOM 1320 C CA . LEU B 2 8 ? -7.372 -5.966 -2.288 1.00 32.09 8 LEU B CA 1
ATOM 1321 C C . LEU B 2 8 ? -7.816 -7.426 -2.325 1.00 32.86 8 LEU B C 1
ATOM 1322 O O . LEU B 2 8 ? -9.001 -7.708 -2.539 1.00 33.77 8 LEU B O 1
ATOM 1327 N N . PRO B 2 9 ? -6.866 -8.355 -2.107 1.00 32.50 9 PRO B N 1
ATOM 1328 C CA . PRO B 2 9 ? -7.173 -9.787 -2.118 1.00 33.60 9 PRO B CA 1
ATOM 1329 C C . PRO B 2 9 ? -7.894 -10.210 -0.856 1.00 35.59 9 PRO B C 1
ATOM 1330 O O . PRO B 2 9 ? -7.750 -9.561 0.181 1.00 35.84 9 PRO B O 1
ATOM 1334 N N . SER B 2 10 ? -8.645 -11.301 -0.934 1.00 37.51 10 SER B N 1
ATOM 1335 C CA . SER B 2 10 ? -9.254 -11.885 0.258 1.00 39.62 10 SER B CA 1
ATOM 1336 C C . SER B 2 10 ? -8.171 -12.425 1.164 1.00 39.11 10 SER B C 1
ATOM 1337 O O . SER B 2 10 ? -7.111 -12.849 0.692 1.00 37.63 10 SER B O 1
ATOM 1340 N N . LEU B 2 11 ? -8.452 -12.424 2.466 1.00 40.54 11 LEU B N 1
ATOM 1341 C CA . LEU B 2 11 ? -7.481 -12.881 3.460 1.00 40.39 11 LEU B CA 1
ATOM 1342 C C . LEU B 2 11 ? -7.884 -14.202 4.092 1.00 42.04 11 LEU B C 1
ATOM 1343 O O . LEU B 2 11 ? -9.019 -14.669 3.955 1.00 44.51 11 LEU B O 1
#